Protein AF-A0A0F8YPH8-F1 (afdb_monomer)

Sequence (193 aa):
LKRFRTDVKNQWTFPLIFGATANSVSTYLHIPVEYLKPLIKQFFREMPGLSDYQKRMRNFYDDNGYVEGPTGWRRHGPIDHGEIINTPIQNAEVEIVLHAMDRLSEAAQELDEWQFQARLMVHDELGFWIPKKTIDRDLEFIAYEMLQCEHFPWITVPLCLEIGKGPNWYDQEEVSTIYSDDLGLLDRKKCGF

Organism: NCBI:txid412755

Secondary structure (DSSP, 8-state):
-HHHHHHIIIIIIHHHHTT--HHHHHHHHT--HHHHHHHHHHHHHH-HHHHHHHHHHHHHHHHHSEEE-TTS-EEES---HHHHHHHHHHHHHHHHHHHHHHHHHHHHHHHT-GGGS-SEEETTEEE----TTTHHHHHHHHHHHHT--TT-TT--S--EEEEEE-SSSSS-EEEEEEETTTTTSS-GGGTT-

Mean predicted aligned error: 4.59 Å

Structure (mmCIF, N/CA/C/O backbone):
data_AF-A0A0F8YPH8-F1
#
_entry.id   AF-A0A0F8YPH8-F1
#
loop_
_atom_site.group_PDB
_atom_site.id
_atom_site.type_symbol
_atom_site.label_atom_id
_atom_site.label_alt_id
_atom_site.label_comp_id
_atom_site.label_asym_id
_atom_site.label_entity_id
_atom_site.label_seq_id
_atom_site.pdbx_PDB_ins_code
_atom_site.Cartn_x
_atom_site.Cartn_y
_atom_site.Cartn_z
_atom_site.occupancy
_atom_site.B_iso_or_equiv
_atom_site.auth_seq_id
_atom_site.auth_comp_id
_atom_site.auth_asym_id
_atom_site.auth_atom_id
_atom_site.pdbx_PDB_model_num
ATOM 1 N N . LEU A 1 1 ? 18.102 16.363 7.778 1.00 73.69 1 LEU A N 1
ATOM 2 C CA . LEU A 1 1 ? 17.782 14.916 7.697 1.00 73.69 1 LEU A CA 1
ATOM 3 C C . LEU A 1 1 ? 16.365 14.655 7.170 1.00 73.69 1 LEU A C 1
ATOM 5 O O . LEU A 1 1 ? 16.275 14.073 6.101 1.00 73.69 1 LEU A O 1
ATOM 9 N N . LYS A 1 2 ? 15.279 15.135 7.810 1.00 80.69 2 LYS A N 1
ATOM 10 C CA . LYS A 1 2 ? 13.887 14.907 7.336 1.00 80.69 2 LYS A CA 1
ATOM 11 C C . LYS A 1 2 ? 13.638 15.361 5.886 1.00 80.69 2 LYS A C 1
ATOM 13 O O . LYS A 1 2 ? 13.209 14.553 5.077 1.00 80.69 2 LYS A O 1
ATOM 18 N N . ARG A 1 3 ? 14.012 16.602 5.537 1.00 84.94 3 ARG A N 1
ATOM 19 C CA . ARG A 1 3 ? 13.903 17.136 4.161 1.00 84.94 3 ARG A CA 1
ATOM 20 C C . ARG A 1 3 ? 14.634 16.268 3.130 1.00 84.94 3 ARG A C 1
ATOM 22 O O . ARG A 1 3 ? 14.037 15.860 2.152 1.00 84.94 3 ARG A O 1
ATOM 29 N N . PHE A 1 4 ? 15.882 15.902 3.417 1.00 86.06 4 PHE A N 1
ATOM 30 C CA . PHE A 1 4 ? 16.675 15.040 2.539 1.00 86.06 4 PHE A CA 1
ATOM 31 C C . PHE A 1 4 ? 16.030 13.661 2.320 1.00 86.06 4 PHE A C 1
ATOM 33 O O . PHE A 1 4 ? 15.987 13.181 1.195 1.00 86.06 4 PHE A O 1
ATOM 40 N N . ARG A 1 5 ? 15.474 13.038 3.371 1.00 87.88 5 ARG A N 1
ATOM 41 C CA . ARG A 1 5 ? 14.727 11.775 3.238 1.00 87.88 5 ARG A CA 1
ATOM 42 C C . ARG A 1 5 ? 13.509 11.943 2.327 1.00 87.88 5 ARG A C 1
ATOM 44 O O . ARG A 1 5 ? 13.259 11.071 1.502 1.00 87.88 5 ARG A O 1
ATOM 51 N N . THR A 1 6 ? 12.775 13.047 2.458 1.00 88.81 6 THR A N 1
ATOM 52 C CA . THR A 1 6 ? 11.640 13.362 1.578 1.00 88.81 6 THR A CA 1
ATOM 53 C C . THR A 1 6 ? 12.082 13.527 0.126 1.00 88.81 6 THR A C 1
ATOM 55 O O . THR A 1 6 ? 11.460 12.942 -0.758 1.00 88.81 6 THR A O 1
ATOM 58 N N . ASP A 1 7 ? 13.175 14.251 -0.116 1.00 87.94 7 ASP A N 1
ATOM 59 C CA . ASP A 1 7 ? 13.709 14.471 -1.463 1.00 87.94 7 ASP A CA 1
ATOM 60 C C . ASP A 1 7 ? 14.143 13.136 -2.097 1.00 87.94 7 ASP A C 1
ATOM 62 O O . ASP A 1 7 ? 13.709 12.800 -3.195 1.00 87.94 7 ASP A O 1
ATOM 66 N N . VAL A 1 8 ? 14.889 12.293 -1.373 1.00 90.75 8 VAL A N 1
ATOM 67 C CA . VAL A 1 8 ? 15.287 10.952 -1.851 1.00 90.75 8 VAL A CA 1
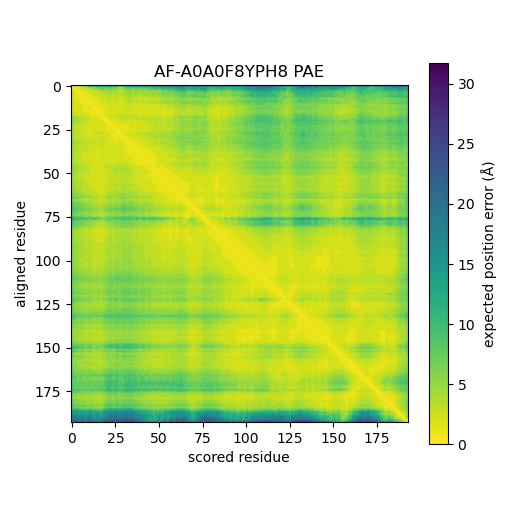ATOM 68 C C . VAL A 1 8 ? 14.077 10.044 -2.091 1.00 90.75 8 VAL A C 1
ATOM 70 O O . VAL A 1 8 ? 14.047 9.288 -3.064 1.00 90.75 8 VAL A O 1
ATOM 73 N N . LYS A 1 9 ? 13.052 10.106 -1.238 1.00 91.44 9 LYS A N 1
ATOM 74 C CA . LYS A 1 9 ? 11.821 9.334 -1.438 1.00 91.44 9 LYS A CA 1
ATOM 75 C C . LYS A 1 9 ? 11.135 9.741 -2.748 1.00 91.44 9 LYS A C 1
ATOM 77 O O . LYS A 1 9 ? 10.893 8.896 -3.607 1.00 91.44 9 LYS A O 1
ATOM 82 N N . ASN A 1 10 ? 10.882 11.037 -2.913 1.00 91.81 10 ASN A N 1
ATOM 83 C CA . ASN A 1 10 ? 10.011 11.563 -3.963 1.00 91.81 10 ASN A CA 1
ATOM 84 C C . ASN A 1 10 ? 10.715 11.787 -5.307 1.00 91.81 10 ASN A C 1
ATOM 86 O O . ASN A 1 10 ? 10.063 11.738 -6.343 1.00 91.81 10 ASN A O 1
ATOM 90 N N . GLN A 1 11 ? 12.022 12.052 -5.310 1.00 92.44 11 GLN A N 1
ATOM 91 C CA . GLN A 1 11 ? 12.771 12.444 -6.513 1.00 92.44 11 GLN A CA 1
ATOM 92 C C . GLN A 1 11 ? 13.742 11.364 -7.005 1.00 92.44 11 GLN A C 1
ATOM 94 O O . GLN A 1 11 ? 14.211 11.440 -8.139 1.00 92.44 11 GLN A O 1
ATOM 99 N N . TRP A 1 12 ? 14.024 10.347 -6.185 1.00 93.38 12 TRP A N 1
ATOM 100 C CA . TRP A 1 12 ? 14.892 9.222 -6.544 1.00 93.38 12 TRP A CA 1
ATOM 101 C C . TRP A 1 12 ? 14.147 7.888 -6.485 1.00 93.38 12 TRP A C 1
ATOM 103 O O . TRP A 1 12 ? 13.998 7.221 -7.504 1.00 93.38 12 TRP A O 1
ATOM 113 N N . THR A 1 13 ? 13.636 7.518 -5.311 1.00 92.94 13 THR A N 1
ATOM 114 C CA . THR A 1 13 ? 13.118 6.165 -5.054 1.00 92.94 13 THR A CA 1
ATOM 115 C C . THR A 1 13 ? 11.841 5.887 -5.844 1.00 92.94 13 THR A C 1
ATOM 117 O O . THR A 1 13 ? 11.834 4.991 -6.685 1.00 92.94 13 THR A O 1
ATOM 120 N N . PHE A 1 14 ? 10.786 6.684 -5.641 1.00 92.12 14 PHE A N 1
ATOM 121 C CA . PHE A 1 14 ? 9.526 6.505 -6.368 1.00 92.12 14 PHE A CA 1
ATOM 122 C C . PHE A 1 14 ? 9.686 6.650 -7.887 1.00 92.12 14 PHE A C 1
ATOM 124 O O . PHE A 1 14 ? 9.232 5.757 -8.601 1.00 92.12 14 PHE A O 1
ATOM 131 N N . PRO A 1 15 ? 10.385 7.675 -8.421 1.00 92.50 15 PRO A N 1
ATOM 132 C CA . PRO A 1 15 ? 10.601 7.767 -9.860 1.00 92.50 15 PRO A CA 1
ATOM 133 C C . PRO A 1 15 ? 11.264 6.522 -10.453 1.00 92.50 15 PRO A C 1
ATOM 135 O O . PRO A 1 15 ? 10.805 6.027 -11.478 1.00 92.50 15 PRO A O 1
ATOM 138 N N . LEU A 1 16 ? 12.303 5.973 -9.815 1.00 93.38 16 LEU A N 1
ATOM 139 C CA . LEU A 1 16 ? 12.969 4.769 -10.319 1.00 93.38 16 LEU A CA 1
ATOM 140 C C . LEU A 1 16 ? 12.070 3.528 -10.249 1.00 93.38 16 LEU A C 1
ATOM 142 O O . LEU A 1 16 ? 12.089 2.728 -11.187 1.00 93.38 16 LEU A O 1
ATOM 146 N N . ILE A 1 17 ? 11.260 3.389 -9.192 1.00 92.38 17 ILE A N 1
ATOM 147 C CA . ILE A 1 17 ? 10.263 2.312 -9.063 1.00 92.38 17 ILE A CA 1
ATOM 148 C C . ILE A 1 17 ? 9.239 2.380 -10.198 1.00 92.38 17 ILE A C 1
ATOM 150 O O . ILE A 1 17 ? 8.960 1.359 -10.827 1.00 92.38 17 ILE A O 1
ATOM 154 N N . PHE A 1 18 ? 8.760 3.579 -10.529 1.00 90.62 18 PHE A N 1
ATOM 155 C CA . PHE A 1 18 ? 7.752 3.805 -11.567 1.00 90.62 18 PHE A CA 1
ATOM 156 C C . PHE A 1 18 ? 8.331 3.989 -12.979 1.00 90.62 18 PHE A C 1
ATOM 158 O O . PHE A 1 18 ? 7.632 4.421 -13.889 1.00 90.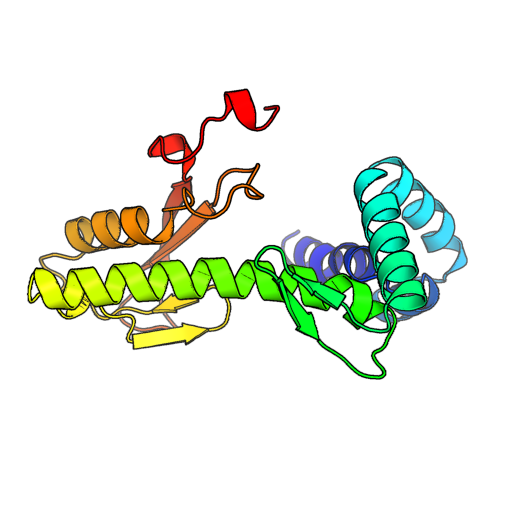62 18 PHE A O 1
ATOM 165 N N . GLY A 1 19 ? 9.602 3.636 -13.194 1.00 88.44 19 GLY A N 1
ATOM 166 C CA . GLY A 1 19 ? 10.197 3.565 -14.532 1.00 88.44 19 GLY A CA 1
ATOM 167 C C . GLY A 1 19 ? 10.684 4.895 -15.111 1.00 88.44 19 GLY A C 1
ATOM 168 O O . GLY A 1 19 ? 10.890 4.992 -16.322 1.00 88.44 19 GLY A O 1
ATOM 169 N N . ALA A 1 20 ? 10.904 5.916 -14.281 1.00 89.62 20 ALA A N 1
ATOM 170 C CA . ALA A 1 20 ? 11.501 7.170 -14.722 1.00 89.62 20 ALA A CA 1
ATOM 171 C C . ALA A 1 20 ? 12.920 6.958 -15.272 1.00 89.62 20 ALA A C 1
ATOM 173 O O . ALA A 1 20 ? 13.709 6.144 -14.784 1.00 89.62 20 ALA A O 1
ATOM 174 N N . THR A 1 21 ? 13.273 7.744 -16.288 1.00 89.31 21 THR A N 1
ATOM 175 C CA . THR A 1 21 ? 14.604 7.682 -16.900 1.00 89.31 21 THR A CA 1
ATOM 176 C C . THR A 1 21 ? 15.647 8.411 -16.051 1.00 89.31 21 THR A C 1
ATOM 178 O O . THR A 1 21 ? 15.324 9.306 -15.269 1.00 89.31 21 THR A O 1
ATOM 181 N N . ALA A 1 22 ? 16.932 8.114 -16.272 1.00 91.69 22 ALA A N 1
ATOM 182 C CA . ALA A 1 22 ? 18.026 8.852 -15.635 1.00 91.69 22 ALA A CA 1
ATOM 183 C C . ALA A 1 22 ? 17.972 10.367 -15.916 1.00 91.69 22 ALA A C 1
ATOM 185 O O . ALA A 1 22 ? 18.354 11.161 -15.061 1.00 91.69 22 ALA A O 1
ATOM 186 N N . ASN A 1 23 ? 17.469 10.771 -17.089 1.00 92.56 23 ASN A N 1
ATOM 187 C CA . ASN A 1 23 ? 17.281 12.182 -17.429 1.00 92.56 23 ASN A CA 1
ATOM 188 C C . ASN A 1 23 ? 16.168 12.816 -16.586 1.00 92.56 23 ASN A C 1
ATOM 190 O O . ASN A 1 23 ? 16.349 13.915 -16.074 1.00 92.56 23 ASN A O 1
ATOM 194 N N . SER A 1 24 ? 15.054 12.106 -16.385 1.00 91.62 24 SER A N 1
ATOM 195 C CA . SER A 1 24 ? 13.957 12.557 -15.521 1.00 91.62 24 SER A CA 1
ATOM 196 C C . SER A 1 24 ? 14.450 12.781 -14.088 1.00 91.62 24 SER A C 1
ATOM 198 O O . SER A 1 24 ? 14.274 13.861 -13.531 1.00 91.62 24 SER A O 1
ATOM 200 N N . VAL A 1 25 ? 15.168 11.800 -13.530 1.00 92.88 25 VAL A N 1
ATOM 201 C CA . VAL A 1 25 ? 15.756 11.887 -12.181 1.00 92.88 25 VAL A CA 1
ATOM 202 C C . VAL A 1 25 ? 16.789 13.017 -12.084 1.00 92.88 25 VAL A C 1
ATOM 204 O O . VAL A 1 25 ? 16.822 13.742 -11.092 1.00 92.88 25 VAL A O 1
ATOM 207 N N . SER A 1 26 ? 17.591 13.219 -13.135 1.00 94.06 26 SER A N 1
ATOM 208 C CA . SER A 1 26 ? 18.530 14.344 -13.245 1.00 94.06 26 SER A CA 1
ATOM 209 C C . SER A 1 26 ? 17.829 15.696 -13.137 1.00 94.06 26 SER A C 1
ATOM 211 O O . SER A 1 26 ? 18.293 16.568 -12.400 1.00 94.06 26 SER A O 1
ATOM 213 N N . THR A 1 27 ? 16.682 15.854 -13.803 1.00 93.19 27 THR A N 1
ATOM 214 C CA . THR A 1 27 ? 15.866 17.068 -13.712 1.00 93.19 27 THR A CA 1
ATOM 215 C C . THR A 1 27 ? 15.310 17.283 -12.307 1.00 93.19 27 THR A C 1
ATOM 217 O O . THR A 1 27 ? 15.375 18.405 -11.813 1.00 93.19 27 THR A O 1
ATOM 220 N N . TYR A 1 28 ? 14.805 16.235 -11.648 1.00 91.69 28 TYR A N 1
ATOM 221 C CA . TYR A 1 28 ? 14.193 16.356 -10.318 1.00 91.69 28 TYR A CA 1
ATOM 222 C C . TYR A 1 28 ? 15.198 16.736 -9.229 1.00 91.69 28 TYR A C 1
ATOM 224 O O . TYR A 1 28 ? 14.898 17.571 -8.382 1.00 91.69 28 TYR A O 1
ATOM 232 N N . LEU A 1 29 ? 16.387 16.129 -9.262 1.00 90.94 29 LEU A N 1
ATOM 233 C CA . LEU A 1 29 ? 17.430 16.337 -8.254 1.00 90.94 29 LEU A CA 1
ATOM 234 C C . LEU A 1 29 ? 18.363 17.510 -8.576 1.00 90.94 29 LEU A C 1
ATOM 236 O O . LEU A 1 29 ? 19.187 17.874 -7.741 1.00 90.94 29 LEU A O 1
ATOM 240 N N . HIS A 1 30 ? 18.275 18.073 -9.785 1.00 92.88 30 HIS A N 1
ATOM 241 C CA . HIS A 1 30 ? 19.236 19.046 -10.311 1.00 92.88 30 HIS A CA 1
ATOM 242 C C . HIS A 1 30 ? 20.693 18.538 -10.271 1.00 92.88 30 HIS A C 1
ATOM 244 O O . HIS A 1 30 ? 21.627 19.301 -10.028 1.00 92.88 30 HIS A O 1
ATOM 250 N N . ILE A 1 31 ? 20.892 17.238 -10.520 1.00 93.38 31 ILE A N 1
ATOM 251 C CA . ILE A 1 31 ? 22.211 16.589 -10.561 1.00 93.38 31 ILE A CA 1
ATOM 252 C C . ILE A 1 31 ? 22.486 16.130 -11.995 1.00 93.38 31 ILE A C 1
ATOM 254 O O . ILE A 1 31 ? 21.623 15.466 -12.573 1.00 93.38 31 ILE A O 1
ATOM 258 N N . PRO A 1 32 ? 23.665 16.413 -12.577 1.00 96.31 32 PRO A N 1
ATOM 259 C CA . PRO A 1 32 ? 23.989 15.961 -13.926 1.00 96.31 32 PRO A CA 1
ATOM 260 C C . PRO A 1 32 ? 23.907 14.435 -14.084 1.00 96.31 32 PRO A C 1
ATOM 262 O O . PRO A 1 32 ? 24.300 13.667 -13.198 1.00 96.31 32 PRO A O 1
ATOM 265 N N . VAL A 1 33 ? 23.383 13.989 -15.228 1.00 95.56 33 VAL A N 1
ATOM 266 C CA . VAL A 1 33 ? 23.062 12.579 -15.503 1.00 95.56 33 VAL A CA 1
ATOM 267 C C . VAL A 1 33 ? 24.274 11.649 -15.357 1.00 95.56 33 VAL A C 1
ATOM 269 O O . VAL A 1 33 ? 24.128 10.495 -14.954 1.00 95.56 33 VAL A O 1
ATOM 272 N N . GLU A 1 34 ? 25.481 12.134 -15.649 1.00 96.38 34 GLU A N 1
ATOM 273 C CA . GLU A 1 34 ? 26.738 11.393 -15.549 1.00 96.38 34 GLU A CA 1
ATOM 274 C C . GLU A 1 34 ? 27.044 10.913 -14.125 1.00 96.38 34 GLU A C 1
ATOM 276 O O . GLU A 1 34 ? 27.560 9.806 -13.965 1.00 96.38 34 GLU A O 1
ATOM 281 N N . TYR A 1 35 ? 26.648 11.676 -13.102 1.00 95.12 35 TYR A N 1
ATOM 282 C CA . TYR A 1 35 ? 26.811 11.285 -11.700 1.00 95.12 35 TYR A CA 1
ATOM 283 C C . TYR A 1 35 ? 25.720 10.312 -11.245 1.00 95.12 35 TYR A C 1
ATOM 285 O O . TYR A 1 35 ? 25.961 9.465 -10.386 1.00 95.12 35 TYR A O 1
ATOM 293 N N . LEU A 1 36 ? 24.528 10.386 -11.843 1.00 94.94 36 LEU A N 1
ATOM 294 C CA . LEU A 1 36 ? 23.393 9.541 -11.467 1.00 94.94 36 LEU A CA 1
ATOM 295 C C . LEU A 1 36 ? 23.455 8.152 -12.104 1.00 94.94 36 LEU A C 1
ATOM 297 O O . LEU A 1 36 ? 23.069 7.178 -11.467 1.00 94.94 36 LEU A O 1
ATOM 301 N N . LYS A 1 37 ? 23.978 8.021 -13.328 1.00 94.44 37 LYS A N 1
ATOM 302 C CA . LYS A 1 37 ? 24.115 6.726 -14.025 1.00 94.44 37 LYS A CA 1
ATOM 303 C C . LYS A 1 37 ? 24.733 5.606 -13.168 1.00 94.44 37 LYS A C 1
ATOM 305 O O . LYS A 1 37 ? 24.123 4.534 -13.104 1.00 94.44 37 LYS A O 1
ATOM 310 N N . PRO A 1 38 ? 25.902 5.781 -12.514 1.00 96.12 38 PRO A N 1
ATOM 311 C CA . PRO A 1 38 ? 26.482 4.722 -11.687 1.00 96.12 38 PRO A CA 1
ATOM 312 C C . PRO A 1 38 ? 25.620 4.390 -10.462 1.00 96.12 38 PRO A C 1
ATOM 314 O O . PRO A 1 38 ? 25.518 3.215 -10.107 1.00 96.12 38 PRO A O 1
ATOM 317 N N . LEU A 1 39 ? 24.962 5.392 -9.870 1.00 94.88 39 LEU A N 1
ATOM 318 C CA . LEU A 1 39 ? 24.080 5.230 -8.713 1.00 94.88 39 LEU A CA 1
ATOM 319 C C . LEU A 1 39 ? 22.787 4.489 -9.081 1.00 94.88 39 LEU A C 1
ATOM 321 O O . LEU A 1 39 ? 22.395 3.563 -8.383 1.00 94.88 39 LEU A O 1
ATOM 325 N N . ILE A 1 40 ? 22.168 4.812 -10.221 1.00 94.81 40 ILE A N 1
ATOM 326 C CA . ILE A 1 40 ? 20.980 4.106 -10.726 1.00 94.81 40 ILE A CA 1
ATOM 327 C C . ILE A 1 40 ? 21.343 2.653 -11.047 1.00 94.81 40 ILE A C 1
ATOM 329 O O . ILE A 1 40 ? 20.613 1.725 -10.706 1.00 94.81 40 ILE A O 1
ATOM 333 N N . LYS A 1 41 ? 22.518 2.429 -11.653 1.00 94.56 41 LYS A N 1
ATOM 334 C CA . LYS A 1 41 ? 23.019 1.073 -11.897 1.00 94.56 41 LYS A CA 1
ATOM 335 C C . LYS A 1 41 ? 23.224 0.311 -10.588 1.00 94.56 41 LYS A C 1
ATOM 337 O O . LYS A 1 41 ? 22.994 -0.890 -10.561 1.00 94.56 41 LYS A O 1
ATOM 342 N N . GLN A 1 42 ? 23.705 0.965 -9.532 1.00 95.44 42 GLN A N 1
ATOM 343 C CA . GLN A 1 42 ? 23.826 0.343 -8.215 1.00 95.44 42 GLN A CA 1
ATOM 344 C C . GLN A 1 42 ? 22.458 0.013 -7.618 1.00 95.44 42 GLN A C 1
ATOM 346 O O . GLN A 1 42 ? 22.253 -1.127 -7.220 1.00 95.44 42 GLN A O 1
ATOM 351 N N . PHE A 1 43 ? 21.518 0.956 -7.651 1.00 95.00 43 PHE A N 1
ATOM 352 C CA . PHE A 1 43 ? 20.154 0.774 -7.163 1.00 95.00 43 PHE A CA 1
ATOM 353 C C . PHE A 1 43 ? 19.489 -0.479 -7.754 1.00 95.00 43 PHE A C 1
ATOM 355 O O . PHE A 1 43 ? 19.030 -1.344 -7.017 1.00 95.00 43 PHE A O 1
ATOM 362 N N . PHE A 1 44 ? 19.531 -0.657 -9.079 1.00 94.81 44 PHE A N 1
ATOM 363 C CA . PHE A 1 44 ? 18.944 -1.843 -9.716 1.00 94.81 44 PHE A CA 1
ATOM 364 C C . PHE A 1 44 ? 19.751 -3.137 -9.515 1.00 94.81 44 PHE A C 1
ATOM 366 O O . PHE A 1 44 ? 19.188 -4.220 -9.656 1.00 94.81 44 PHE A O 1
ATOM 373 N N . ARG A 1 45 ? 21.046 -3.060 -9.164 1.00 95.50 45 ARG A N 1
ATOM 374 C CA . ARG A 1 45 ? 21.804 -4.246 -8.715 1.00 95.50 45 ARG A CA 1
ATOM 375 C C . ARG A 1 45 ? 21.362 -4.709 -7.329 1.00 95.50 45 ARG A C 1
ATOM 377 O O . ARG A 1 45 ? 21.370 -5.906 -7.077 1.00 95.50 45 ARG A O 1
ATOM 384 N N . GLU A 1 46 ? 21.017 -3.773 -6.451 1.00 95.12 46 GLU A N 1
ATOM 385 C CA . GLU A 1 46 ? 20.505 -4.061 -5.106 1.00 95.12 46 GLU A CA 1
ATOM 386 C C . GLU A 1 46 ? 19.026 -4.476 -5.142 1.00 95.12 46 GLU A C 1
ATOM 388 O O . GLU A 1 46 ? 18.591 -5.272 -4.315 1.00 95.12 46 GLU A O 1
ATOM 393 N N . MET A 1 47 ? 18.270 -4.006 -6.142 1.00 93.44 47 MET A N 1
ATOM 394 C CA . MET A 1 47 ? 16.854 -4.327 -6.358 1.00 93.44 47 MET A CA 1
ATOM 395 C C . MET A 1 47 ? 16.611 -5.054 -7.698 1.00 93.44 47 MET A C 1
ATOM 397 O O . MET A 1 47 ? 15.915 -4.527 -8.575 1.00 93.44 47 MET A O 1
ATOM 401 N N . PRO A 1 48 ? 17.147 -6.274 -7.897 1.00 94.44 48 PRO A N 1
ATOM 402 C CA . PRO A 1 48 ? 16.984 -7.002 -9.158 1.00 94.44 48 PRO A CA 1
ATOM 403 C C . PRO A 1 48 ? 15.515 -7.353 -9.441 1.00 94.44 48 PRO A C 1
ATOM 405 O O . PRO A 1 48 ? 15.061 -7.209 -10.575 1.00 94.44 48 PRO A O 1
ATOM 408 N N . GLY A 1 49 ? 14.739 -7.696 -8.404 1.00 94.06 49 GLY A N 1
ATOM 409 C CA . GLY A 1 49 ? 13.318 -8.036 -8.540 1.00 94.06 49 GLY A CA 1
ATOM 410 C C . GLY A 1 49 ? 12.457 -6.896 -9.095 1.00 94.06 49 GLY A C 1
ATOM 411 O O . GLY A 1 49 ? 11.501 -7.152 -9.826 1.00 94.06 49 GLY A O 1
ATOM 412 N N . LEU A 1 50 ? 12.830 -5.638 -8.832 1.00 93.88 50 LEU A N 1
ATOM 413 C CA . LEU A 1 50 ? 12.169 -4.472 -9.422 1.00 93.88 50 LEU A CA 1
ATOM 414 C C . LEU A 1 50 ? 12.430 -4.386 -10.932 1.00 93.88 50 LEU A C 1
ATOM 416 O O . LEU A 1 50 ? 11.507 -4.134 -11.705 1.00 93.88 50 LEU A O 1
ATOM 420 N N . SER A 1 51 ? 13.672 -4.628 -11.361 1.00 93.25 51 SER A N 1
ATOM 421 C CA . SER A 1 51 ? 14.024 -4.639 -12.789 1.00 93.25 51 SER A CA 1
ATOM 422 C C . SER A 1 51 ? 13.245 -5.719 -13.538 1.00 93.25 51 SER A C 1
ATOM 424 O O . SER A 1 51 ? 12.706 -5.467 -14.620 1.00 93.25 51 SER A O 1
ATOM 426 N N . ASP A 1 52 ? 13.152 -6.907 -12.935 1.00 95.56 52 ASP A N 1
ATOM 427 C CA . ASP A 1 52 ? 12.397 -8.028 -13.483 1.00 95.56 52 ASP A CA 1
ATOM 428 C C . ASP A 1 52 ? 10.905 -7.704 -13.560 1.00 95.56 52 ASP A C 1
ATOM 430 O O . ASP A 1 52 ? 10.297 -7.906 -14.610 1.00 95.56 52 ASP A O 1
ATOM 434 N N . TYR A 1 53 ? 10.324 -7.134 -12.500 1.00 94.81 53 TYR A N 1
ATOM 435 C CA . TYR A 1 53 ? 8.930 -6.689 -12.492 1.00 94.81 53 TYR A CA 1
ATOM 436 C C . TYR A 1 53 ? 8.643 -5.698 -13.627 1.00 94.81 53 TYR A C 1
ATOM 438 O O . TYR A 1 53 ? 7.763 -5.945 -14.452 1.00 94.81 53 TYR A O 1
ATOM 446 N N . GLN A 1 54 ? 9.434 -4.627 -13.738 1.00 95.25 54 GLN A N 1
ATOM 447 C CA . GLN A 1 54 ? 9.253 -3.620 -14.785 1.00 95.25 54 GLN A CA 1
ATOM 448 C C . GLN A 1 54 ? 9.352 -4.220 -16.193 1.00 95.25 54 GLN A C 1
ATOM 450 O O . GLN A 1 54 ? 8.606 -3.833 -17.093 1.00 95.25 54 GLN A O 1
ATOM 455 N N . LYS A 1 55 ? 10.277 -5.164 -16.406 1.00 95.56 55 LYS A N 1
ATOM 456 C CA . LYS A 1 55 ? 10.419 -5.860 -17.689 1.00 95.56 55 LYS A CA 1
ATOM 457 C C . LYS A 1 55 ? 9.214 -6.752 -17.983 1.00 95.56 55 LYS A C 1
ATOM 459 O O . LYS A 1 55 ? 8.707 -6.704 -19.098 1.00 95.56 55 LYS A O 1
ATOM 464 N N . ARG A 1 56 ? 8.743 -7.531 -17.003 1.00 96.44 56 ARG A N 1
ATOM 465 C CA . ARG A 1 56 ? 7.554 -8.382 -17.159 1.00 96.44 56 ARG A CA 1
ATOM 466 C C . ARG A 1 56 ? 6.321 -7.561 -17.511 1.00 96.44 56 ARG A C 1
ATOM 468 O O . ARG A 1 56 ? 5.605 -7.955 -18.420 1.00 96.44 56 ARG A O 1
ATOM 475 N N . MET A 1 57 ? 6.111 -6.424 -16.846 1.00 96.38 57 MET A N 1
ATOM 476 C CA . MET A 1 57 ? 4.947 -5.578 -17.114 1.00 96.38 57 MET A CA 1
ATOM 477 C C . MET A 1 57 ? 4.944 -5.013 -18.534 1.00 96.38 57 MET A C 1
ATOM 479 O O . MET A 1 57 ? 3.912 -5.047 -19.196 1.00 96.38 57 MET A O 1
ATOM 483 N N . ARG A 1 58 ? 6.102 -4.555 -19.031 1.00 95.12 58 ARG A N 1
ATOM 484 C CA . ARG A 1 58 ? 6.235 -4.090 -20.422 1.00 95.12 58 ARG A CA 1
ATOM 485 C C . ARG A 1 58 ? 5.976 -5.206 -21.425 1.00 95.12 58 ARG A C 1
ATOM 487 O O . ARG A 1 58 ? 5.144 -5.031 -22.300 1.00 95.12 58 ARG A O 1
ATOM 494 N N . ASN A 1 59 ? 6.619 -6.359 -21.245 1.00 96.94 59 ASN A N 1
ATOM 495 C CA . ASN A 1 59 ? 6.414 -7.503 -22.132 1.00 96.94 59 ASN A CA 1
ATOM 496 C C . ASN A 1 59 ? 4.942 -7.946 -22.146 1.00 96.94 59 ASN A C 1
ATOM 498 O O . ASN A 1 59 ? 4.379 -8.170 -23.208 1.00 96.94 59 ASN A O 1
ATOM 502 N N . PHE A 1 60 ? 4.302 -8.021 -20.974 1.00 97.00 60 PHE A N 1
ATOM 503 C CA . PHE A 1 60 ? 2.884 -8.356 -20.874 1.00 97.00 60 PHE A CA 1
ATOM 504 C C . PHE A 1 60 ? 2.013 -7.355 -21.639 1.00 97.00 60 PHE A C 1
ATOM 506 O O . PHE A 1 60 ? 1.118 -7.766 -22.373 1.00 97.00 60 PHE A O 1
ATOM 513 N N . TYR A 1 61 ? 2.278 -6.055 -21.497 1.00 97.38 61 TYR A N 1
ATOM 514 C CA . TYR A 1 61 ? 1.539 -5.027 -22.220 1.00 97.38 61 TYR A CA 1
ATOM 515 C C . TYR A 1 61 ? 1.762 -5.106 -23.738 1.00 97.38 61 TYR A C 1
ATOM 517 O O . TYR A 1 61 ? 0.795 -5.004 -24.486 1.00 97.38 61 TYR A O 1
ATOM 525 N N . ASP A 1 62 ? 2.995 -5.339 -24.193 1.00 95.62 62 ASP A N 1
ATOM 526 C CA . ASP A 1 62 ? 3.316 -5.486 -25.619 1.00 95.62 62 ASP A CA 1
ATOM 527 C C . ASP A 1 62 ? 2.613 -6.707 -26.242 1.00 95.62 62 ASP A C 1
ATOM 529 O O . ASP A 1 62 ? 2.130 -6.632 -27.373 1.00 95.62 62 ASP A O 1
ATOM 533 N N . ASP A 1 63 ? 2.504 -7.808 -25.490 1.00 96.44 63 ASP A N 1
ATOM 534 C CA . ASP A 1 63 ? 1.866 -9.048 -25.944 1.00 96.44 63 ASP A CA 1
ATOM 535 C C . ASP A 1 63 ? 0.324 -8.979 -25.918 1.00 96.44 63 ASP A C 1
ATOM 537 O O . ASP A 1 63 ? -0.336 -9.597 -26.755 1.00 96.44 63 ASP A O 1
ATOM 541 N N . ASN A 1 64 ? -0.268 -8.247 -24.962 1.00 96.00 64 ASN A N 1
ATOM 542 C CA . ASN A 1 64 ? -1.714 -8.295 -24.686 1.00 96.00 64 ASN A CA 1
ATOM 543 C C . ASN A 1 64 ? -2.470 -6.986 -24.987 1.00 96.00 64 ASN A C 1
ATOM 545 O O . ASN A 1 64 ? -3.690 -7.004 -25.154 1.00 96.00 64 ASN A O 1
ATOM 549 N N . GLY A 1 65 ? -1.785 -5.842 -25.045 1.00 95.88 65 GLY A N 1
ATOM 550 C CA . GLY A 1 65 ? -2.386 -4.519 -25.257 1.00 95.88 65 GLY A CA 1
ATOM 551 C C . GLY A 1 65 ? -3.136 -3.943 -24.046 1.00 95.88 65 GLY A C 1
ATOM 552 O O . GLY A 1 65 ? -3.958 -3.035 -24.203 1.00 95.88 65 GLY A O 1
ATOM 553 N N . TYR A 1 66 ? -2.903 -4.484 -22.848 1.00 97.06 66 TYR A N 1
ATOM 554 C CA . TYR A 1 66 ? -3.466 -4.002 -21.584 1.00 97.06 66 TYR A CA 1
ATOM 555 C C . TYR A 1 66 ? -2.562 -4.362 -20.400 1.00 97.06 66 TYR A C 1
ATOM 557 O O . TYR A 1 66 ? -1.662 -5.192 -20.523 1.00 97.06 66 TYR A O 1
ATOM 565 N N . VAL A 1 67 ? -2.806 -3.741 -19.246 1.00 97.31 67 VAL A N 1
ATOM 566 C CA . VAL A 1 67 ? -2.217 -4.149 -17.959 1.00 97.31 67 VAL A CA 1
ATOM 567 C C . VAL A 1 67 ? -3.282 -4.723 -17.040 1.00 97.31 67 VAL A C 1
ATOM 569 O O . VAL A 1 67 ? -4.443 -4.320 -17.122 1.00 97.31 67 VAL A O 1
ATOM 572 N N . GLU A 1 68 ? -2.886 -5.659 -16.182 1.00 95.50 68 GLU A N 1
ATOM 573 C CA . GLU A 1 68 ? -3.777 -6.398 -15.287 1.00 95.50 68 GLU A CA 1
ATOM 574 C C . GLU A 1 68 ? -3.257 -6.343 -13.847 1.00 95.50 68 GLU A C 1
ATOM 576 O O . GLU A 1 68 ? -2.067 -6.557 -13.606 1.00 95.50 68 GLU A O 1
ATOM 581 N N . GLY A 1 69 ? -4.139 -6.003 -12.907 1.00 92.88 69 GLY A N 1
ATOM 582 C CA . GLY A 1 69 ? -3.880 -6.046 -11.471 1.00 92.88 69 GLY A CA 1
ATOM 583 C C . GLY A 1 69 ? -4.052 -7.456 -10.8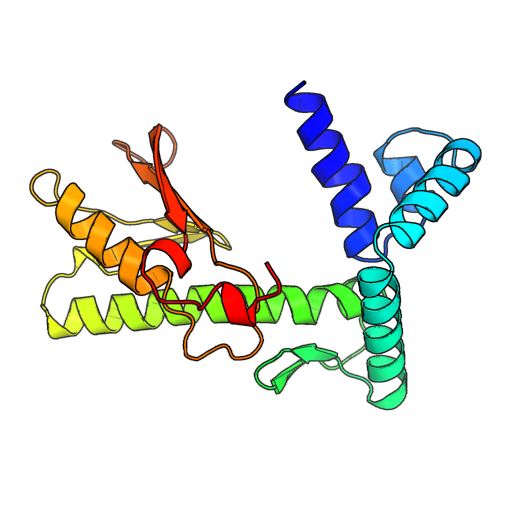87 1.00 92.88 69 GLY A C 1
ATOM 584 O O . GLY A 1 69 ? -4.516 -8.365 -11.581 1.00 92.88 69 GLY A O 1
ATOM 585 N N . PRO A 1 70 ? -3.712 -7.661 -9.604 1.00 90.06 70 PRO A N 1
ATOM 586 C CA . PRO A 1 70 ? -3.703 -8.988 -8.987 1.00 90.06 70 PRO A CA 1
ATOM 587 C C . PRO A 1 70 ? -5.059 -9.710 -8.946 1.00 90.06 70 PRO A C 1
ATOM 589 O O . PRO A 1 70 ? -5.075 -10.939 -8.990 1.00 90.06 70 PRO A O 1
ATOM 592 N N . THR A 1 71 ? -6.188 -8.989 -8.892 1.00 87.88 71 THR A N 1
ATOM 593 C CA . THR A 1 71 ? -7.537 -9.598 -8.923 1.00 87.88 71 THR A CA 1
ATOM 594 C C . THR A 1 71 ? -8.159 -9.669 -10.321 1.00 87.88 71 THR A C 1
ATOM 596 O O . THR A 1 71 ? -9.315 -10.065 -10.471 1.00 87.88 71 THR A O 1
ATOM 599 N N . GLY A 1 72 ? -7.405 -9.315 -11.366 1.00 91.25 72 GLY A N 1
ATOM 600 C CA . GLY A 1 72 ? -7.878 -9.363 -12.752 1.00 91.25 72 GLY A CA 1
ATOM 601 C C . GLY A 1 72 ? -8.490 -8.059 -13.271 1.00 91.25 72 GLY A C 1
ATOM 602 O O . GLY A 1 72 ? -9.040 -8.042 -14.373 1.00 91.25 72 GLY A O 1
ATOM 603 N N . TRP A 1 73 ? -8.389 -6.953 -12.525 1.00 93.00 73 TRP A N 1
ATOM 604 C CA . TRP A 1 73 ? -8.724 -5.620 -13.036 1.00 93.00 73 TRP A CA 1
ATOM 605 C C . TRP A 1 73 ? -7.822 -5.237 -14.206 1.00 93.00 73 TRP A C 1
ATOM 607 O O . TRP A 1 73 ? -6.603 -5.343 -14.105 1.00 93.00 73 TRP A O 1
ATOM 617 N N . ARG A 1 74 ? -8.408 -4.767 -15.314 1.00 95.75 74 ARG A N 1
ATOM 618 C CA . ARG A 1 74 ? -7.671 -4.468 -16.551 1.00 95.75 74 ARG A CA 1
ATOM 619 C C . ARG A 1 74 ? -7.805 -3.016 -16.962 1.00 95.75 74 ARG A C 1
ATOM 621 O O . ARG A 1 74 ? -8.910 -2.481 -17.039 1.00 95.75 74 ARG A O 1
ATOM 628 N N . ARG A 1 75 ? -6.679 -2.407 -17.333 1.00 95.00 75 ARG A N 1
ATOM 629 C CA . ARG A 1 75 ? -6.644 -1.109 -18.012 1.00 95.00 75 ARG A CA 1
ATOM 630 C C . ARG A 1 75 ? -6.198 -1.306 -19.453 1.00 95.00 75 ARG A C 1
ATOM 632 O O . ARG A 1 75 ? -5.053 -1.668 -19.715 1.00 95.00 75 ARG A O 1
ATOM 639 N N . HIS A 1 76 ? -7.125 -1.053 -20.370 1.00 94.38 76 HIS A N 1
ATOM 640 C CA . HIS A 1 76 ? -6.895 -1.088 -21.811 1.00 94.38 76 HIS A CA 1
ATOM 641 C C . HIS A 1 76 ? -6.518 0.293 -22.355 1.00 94.38 76 HIS A C 1
ATOM 643 O O . HIS A 1 76 ? -6.816 1.323 -21.746 1.00 94.38 76 HIS A O 1
ATOM 649 N N . GLY A 1 77 ? -5.963 0.299 -23.566 1.00 88.94 77 GLY A N 1
ATOM 650 C CA . GLY A 1 77 ? -5.710 1.509 -24.341 1.00 88.94 77 GLY A CA 1
ATOM 651 C C . GLY A 1 77 ? -4.265 1.998 -24.245 1.00 88.94 77 GLY A C 1
ATOM 652 O O . GLY A 1 77 ? -3.491 1.477 -23.446 1.00 88.94 77 GLY A O 1
ATOM 653 N N . PRO A 1 78 ? -3.894 2.982 -25.082 1.00 92.56 78 PRO A N 1
ATOM 654 C CA . PRO A 1 78 ? -2.539 3.510 -25.122 1.00 92.56 78 PRO A CA 1
ATOM 655 C C . PRO A 1 78 ? -2.218 4.235 -23.813 1.00 92.56 78 PRO A C 1
ATOM 657 O O . PRO A 1 78 ? -2.841 5.246 -23.491 1.00 92.56 78 PRO A O 1
ATOM 660 N N . ILE A 1 79 ? -1.237 3.714 -23.085 1.00 93.38 79 ILE A N 1
ATOM 661 C CA . ILE A 1 79 ? -0.735 4.273 -21.827 1.00 93.38 79 ILE A CA 1
ATOM 662 C C . ILE A 1 79 ? 0.780 4.461 -21.895 1.00 93.38 79 ILE A C 1
ATOM 664 O O . ILE A 1 79 ? 1.459 3.841 -22.720 1.00 93.38 79 ILE A O 1
ATOM 668 N N . ASP A 1 80 ? 1.316 5.350 -21.061 1.00 91.69 80 ASP A N 1
ATOM 669 C CA . ASP A 1 80 ? 2.754 5.598 -21.027 1.00 91.69 80 ASP A CA 1
ATOM 670 C C . ASP A 1 80 ? 3.539 4.473 -20.316 1.00 91.69 80 ASP A C 1
ATOM 672 O O . ASP A 1 80 ? 2.986 3.578 -19.674 1.00 91.69 80 ASP A O 1
ATOM 676 N N . HIS A 1 81 ? 4.871 4.501 -20.433 1.00 86.94 81 HIS A N 1
ATOM 677 C CA . HIS A 1 81 ? 5.731 3.459 -19.858 1.00 86.94 81 HIS A CA 1
ATOM 678 C C . HIS A 1 81 ? 5.666 3.392 -18.326 1.00 86.94 81 HIS A C 1
ATOM 680 O O . HIS A 1 81 ? 5.853 2.313 -17.760 1.00 86.94 81 HIS A O 1
ATOM 686 N N . GLY A 1 82 ? 5.446 4.526 -17.659 1.00 90.25 82 GLY A N 1
ATOM 687 C CA . GLY A 1 82 ? 5.307 4.582 -16.208 1.00 90.25 82 GLY A CA 1
ATOM 688 C C . GLY A 1 82 ? 3.952 4.046 -15.763 1.00 90.25 82 GLY A C 1
ATOM 689 O O . GLY A 1 82 ? 3.878 3.277 -14.809 1.00 90.25 82 GLY A O 1
ATOM 690 N N . GLU A 1 83 ? 2.891 4.352 -16.504 1.00 93.56 83 GLU A N 1
ATOM 691 C CA . GLU A 1 83 ? 1.545 3.838 -16.278 1.00 93.56 83 GLU A CA 1
ATOM 692 C C . GLU A 1 83 ? 1.468 2.319 -16.429 1.00 93.56 83 GLU A C 1
ATOM 694 O O . GLU A 1 83 ? 0.766 1.683 -15.642 1.00 93.56 83 GLU A O 1
ATOM 699 N N . ILE A 1 84 ? 2.214 1.723 -17.368 1.00 95.69 84 ILE A N 1
ATOM 700 C CA . ILE A 1 84 ? 2.302 0.2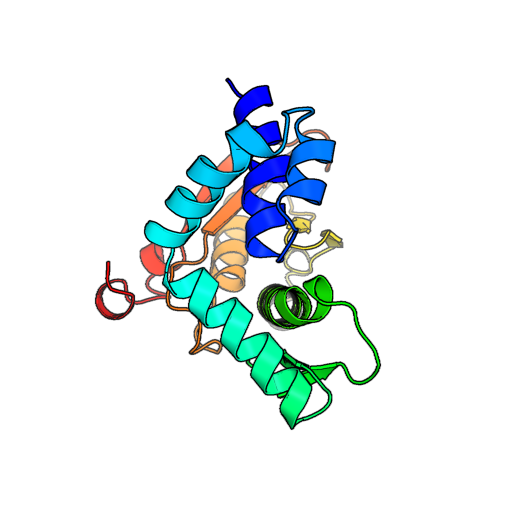58 -17.515 1.00 95.69 84 ILE A CA 1
ATOM 701 C C . ILE A 1 84 ? 2.802 -0.399 -16.218 1.00 95.69 84 ILE A C 1
ATOM 703 O O . ILE A 1 84 ? 2.331 -1.462 -15.819 1.00 95.69 84 ILE A O 1
ATOM 707 N N . ILE A 1 85 ? 3.765 0.237 -15.550 1.00 94.81 85 ILE A N 1
ATOM 708 C CA . ILE A 1 85 ? 4.396 -0.280 -14.330 1.00 94.81 85 ILE A CA 1
ATOM 709 C C . ILE A 1 85 ? 3.530 0.019 -13.101 1.00 94.81 85 ILE A C 1
ATOM 711 O O . ILE A 1 85 ? 3.380 -0.832 -12.224 1.00 94.81 85 ILE A O 1
ATOM 715 N N . ASN A 1 86 ? 2.991 1.236 -13.038 1.00 93.31 86 ASN A N 1
ATOM 716 C CA . ASN A 1 86 ? 2.339 1.795 -11.863 1.00 93.31 86 ASN A CA 1
ATOM 717 C C . ASN A 1 86 ? 0.866 1.386 -11.739 1.00 93.31 86 ASN A C 1
ATOM 719 O O . ASN A 1 86 ? 0.390 1.170 -10.630 1.00 93.31 86 ASN A O 1
ATOM 723 N N . THR A 1 87 ? 0.142 1.235 -12.853 1.00 94.75 87 THR A N 1
ATOM 724 C CA . THR A 1 87 ? -1.295 0.914 -12.808 1.00 94.75 87 THR A CA 1
ATOM 725 C C . THR A 1 87 ? -1.570 -0.365 -12.001 1.00 94.75 87 THR A C 1
ATOM 727 O O . THR A 1 87 ? -2.392 -0.287 -11.091 1.00 94.75 87 THR A O 1
ATOM 730 N N . PRO A 1 88 ? -0.890 -1.510 -12.224 1.00 94.50 88 PRO A N 1
ATOM 731 C CA . PRO A 1 88 ? -1.128 -2.710 -11.414 1.00 94.50 88 PRO A CA 1
ATOM 732 C C . PRO A 1 88 ? -0.840 -2.518 -9.920 1.00 94.50 88 PRO A C 1
ATOM 734 O O . PRO A 1 88 ? -1.558 -3.077 -9.097 1.00 94.50 88 PRO A O 1
ATOM 737 N N . ILE A 1 89 ? 0.173 -1.714 -9.571 1.00 93.19 89 ILE A N 1
ATOM 738 C CA . ILE A 1 89 ? 0.530 -1.407 -8.174 1.00 93.19 89 ILE A CA 1
ATOM 739 C C . ILE A 1 89 ? -0.605 -0.619 -7.515 1.00 93.19 89 ILE A C 1
ATOM 741 O O . ILE A 1 89 ? -1.118 -1.032 -6.483 1.00 93.19 89 ILE A O 1
ATOM 745 N N . GLN A 1 90 ? -1.063 0.457 -8.156 1.00 92.88 90 GLN A N 1
ATOM 746 C CA . GLN A 1 90 ? -2.166 1.271 -7.636 1.00 92.88 90 GLN A CA 1
ATOM 747 C C . GLN A 1 90 ? -3.487 0.502 -7.567 1.00 92.88 90 GLN A C 1
ATOM 749 O O . GLN A 1 90 ? -4.295 0.746 -6.678 1.00 92.88 90 GLN A O 1
ATOM 754 N N . ASN A 1 91 ? -3.720 -0.434 -8.493 1.00 93.94 91 ASN A N 1
ATOM 755 C CA . ASN A 1 91 ? -4.896 -1.303 -8.427 1.00 93.94 91 ASN A CA 1
ATOM 756 C C . ASN A 1 91 ? -4.838 -2.183 -7.172 1.00 93.94 91 ASN A C 1
ATOM 758 O O . ASN A 1 91 ? -5.820 -2.249 -6.442 1.00 93.94 91 ASN A O 1
ATOM 762 N N . ALA A 1 92 ? -3.679 -2.776 -6.878 1.00 93.94 92 ALA A N 1
ATOM 763 C CA . ALA A 1 92 ? -3.477 -3.567 -5.668 1.00 93.94 92 ALA A CA 1
ATOM 764 C C . ALA A 1 92 ? -3.683 -2.737 -4.381 1.00 93.94 92 ALA A C 1
ATOM 766 O O . ALA A 1 92 ? -4.318 -3.206 -3.440 1.00 93.94 92 ALA A O 1
ATOM 767 N N . GLU A 1 93 ? -3.196 -1.491 -4.346 1.00 93.75 93 GLU A N 1
ATOM 768 C CA . GLU A 1 93 ? -3.406 -0.567 -3.216 1.00 93.75 93 GLU A CA 1
ATOM 769 C C . GLU A 1 93 ? -4.895 -0.256 -2.997 1.00 93.75 93 GLU A C 1
ATOM 771 O O . GLU A 1 93 ? -5.394 -0.347 -1.875 1.00 93.75 93 GLU A O 1
ATOM 776 N N . VAL A 1 94 ? -5.625 0.059 -4.073 1.00 93.38 94 VAL A N 1
ATOM 777 C CA . VAL A 1 94 ? -7.067 0.342 -4.011 1.00 93.38 94 VAL A CA 1
ATOM 778 C C . VAL A 1 94 ? -7.855 -0.878 -3.539 1.00 93.38 94 VAL A C 1
ATOM 780 O O . VAL A 1 94 ? -8.777 -0.726 -2.743 1.00 93.38 94 VAL A O 1
ATOM 783 N N . GLU A 1 95 ? -7.499 -2.082 -3.983 1.00 93.38 95 GLU A N 1
ATOM 784 C CA . GLU A 1 95 ? -8.159 -3.314 -3.540 1.00 93.38 95 GLU A CA 1
ATOM 785 C C . GLU A 1 95 ? -8.040 -3.526 -2.026 1.00 93.38 95 GLU A C 1
ATOM 787 O O . GLU A 1 95 ? -9.037 -3.864 -1.389 1.00 93.38 95 GLU A O 1
ATOM 792 N N . ILE A 1 96 ? -6.863 -3.273 -1.439 1.00 94.94 96 ILE A N 1
ATOM 793 C CA . ILE A 1 96 ? -6.658 -3.377 0.015 1.00 94.94 96 ILE A CA 1
ATOM 794 C C . ILE A 1 96 ? -7.556 -2.382 0.757 1.00 94.94 96 ILE A C 1
ATOM 796 O O . ILE A 1 96 ? -8.275 -2.766 1.680 1.00 94.94 96 ILE A O 1
ATOM 800 N N . VAL A 1 97 ? -7.539 -1.109 0.350 1.00 95.38 97 VAL A N 1
ATOM 801 C CA . VAL A 1 97 ? -8.295 -0.048 1.037 1.00 95.38 97 VAL A CA 1
ATOM 802 C C . VAL A 1 97 ? -9.800 -0.265 0.899 1.00 95.38 97 VAL A C 1
ATOM 804 O O . VAL A 1 97 ? -10.529 -0.140 1.882 1.00 95.38 97 VAL A O 1
ATOM 807 N N . LEU A 1 98 ? -10.280 -0.627 -0.294 1.00 94.75 98 LEU A N 1
ATOM 808 C CA . LEU A 1 98 ? -11.702 -0.883 -0.514 1.00 94.75 98 LEU A CA 1
ATOM 809 C C . LEU A 1 98 ? -12.188 -2.105 0.264 1.00 94.75 98 LEU A C 1
ATOM 811 O O . LEU A 1 98 ? -13.273 -2.049 0.831 1.00 94.75 98 LEU A O 1
ATOM 815 N N . HIS A 1 99 ? -11.389 -3.168 0.350 1.00 95.31 99 HIS A N 1
ATOM 816 C CA . HIS A 1 99 ? -11.718 -4.321 1.185 1.00 95.31 99 HIS A CA 1
ATOM 817 C C . HIS A 1 99 ? -11.811 -3.944 2.669 1.00 95.31 99 HIS A C 1
ATOM 819 O O . HIS A 1 99 ? -12.768 -4.321 3.337 1.00 95.31 99 HIS A O 1
ATOM 825 N N . ALA A 1 100 ? -10.872 -3.142 3.179 1.00 96.88 100 ALA A N 1
ATOM 826 C CA . ALA A 1 100 ? -10.952 -2.626 4.543 1.00 96.88 100 ALA A CA 1
ATOM 827 C C . ALA A 1 100 ? -12.229 -1.793 4.770 1.00 96.88 100 ALA A C 1
ATOM 829 O O . ALA A 1 100 ? -12.911 -1.962 5.780 1.00 96.88 100 ALA A O 1
ATOM 830 N N . MET A 1 101 ? -12.586 -0.918 3.823 1.00 97.38 101 MET A N 1
ATOM 831 C CA . MET A 1 101 ? -13.817 -0.121 3.891 1.00 97.38 101 MET A CA 1
ATOM 832 C C . MET A 1 101 ? -15.090 -0.973 3.857 1.00 97.38 101 MET A C 1
ATOM 834 O O . MET A 1 101 ? -16.060 -0.631 4.538 1.00 97.38 101 MET A O 1
ATOM 838 N N . ASP A 1 102 ? -15.097 -2.036 3.055 1.00 96.88 102 ASP A N 1
ATOM 839 C CA . ASP A 1 102 ? -16.219 -2.966 2.923 1.00 96.88 102 ASP A CA 1
ATOM 840 C C . ASP A 1 102 ? -16.463 -3.685 4.252 1.00 96.88 102 ASP A C 1
ATOM 842 O O . ASP A 1 102 ? -17.523 -3.521 4.852 1.00 96.88 102 ASP A O 1
ATOM 846 N N . ARG A 1 103 ? -15.420 -4.312 4.810 1.00 97.56 103 ARG A N 1
ATOM 847 C CA . ARG A 1 103 ? -15.470 -4.977 6.122 1.00 97.56 103 ARG A CA 1
ATOM 848 C C . ARG A 1 103 ? -15.931 -4.054 7.243 1.00 97.56 103 ARG A C 1
ATOM 850 O O . ARG A 1 103 ? -16.764 -4.425 8.066 1.00 97.56 103 ARG A O 1
ATOM 857 N N . LEU A 1 104 ? -15.408 -2.830 7.272 1.00 98.12 104 LEU A N 1
ATOM 858 C CA . LEU A 1 104 ? -15.806 -1.828 8.257 1.00 98.12 104 LEU A CA 1
ATOM 859 C C . LEU A 1 104 ? -17.263 -1.378 8.084 1.00 98.12 104 LEU A C 1
ATOM 861 O O . LEU A 1 104 ? -17.935 -1.135 9.086 1.00 98.12 104 LEU A O 1
ATOM 865 N N . SER A 1 105 ? -17.761 -1.271 6.847 1.00 98.12 105 SER A N 1
ATOM 866 C CA . SER A 1 105 ? -19.170 -0.936 6.586 1.00 98.12 105 SER A CA 1
ATOM 867 C C . SER A 1 105 ? -20.099 -2.077 6.986 1.00 98.12 105 SER A C 1
ATOM 869 O O . SER A 1 105 ? -21.124 -1.825 7.619 1.00 98.12 105 SER A O 1
ATOM 871 N N . GLU A 1 106 ? -19.739 -3.321 6.660 1.00 98.12 106 GLU A N 1
ATOM 872 C CA . GLU A 1 106 ? -20.479 -4.513 7.080 1.00 98.12 106 GLU A CA 1
ATOM 873 C C . GLU A 1 106 ? -20.544 -4.585 8.610 1.00 98.12 106 GLU A C 1
ATOM 875 O O . GLU A 1 106 ? -21.634 -4.638 9.178 1.00 98.12 106 GLU A O 1
ATOM 880 N N . ALA A 1 107 ? -19.405 -4.447 9.296 1.00 98.00 107 ALA A N 1
ATOM 881 C CA . ALA A 1 107 ? -19.351 -4.425 10.755 1.00 98.00 107 ALA A CA 1
ATOM 882 C C . ALA A 1 107 ? -20.165 -3.272 11.367 1.00 98.00 107 ALA A C 1
ATOM 884 O O . ALA A 1 107 ? -20.869 -3.473 12.358 1.00 98.00 107 ALA A O 1
ATOM 885 N N . ALA A 1 108 ? -20.104 -2.069 10.780 1.00 98.06 108 ALA A N 1
ATOM 886 C CA . ALA A 1 108 ? -20.906 -0.927 11.218 1.00 98.06 108 ALA A CA 1
ATOM 887 C C . ALA A 1 108 ? -22.408 -1.240 11.160 1.00 98.06 108 ALA A C 1
ATOM 889 O O . ALA A 1 108 ? -23.145 -0.898 12.086 1.00 98.06 108 ALA A O 1
ATOM 890 N N . GLN A 1 109 ? -22.854 -1.901 10.087 1.00 98.12 109 GLN A N 1
ATOM 891 C CA . GLN A 1 109 ? -24.250 -2.269 9.885 1.00 98.12 109 GLN A CA 1
ATOM 892 C C . GLN A 1 109 ? -24.691 -3.418 10.802 1.00 98.12 109 GLN A C 1
ATOM 894 O O . GLN A 1 109 ? -25.770 -3.346 11.388 1.00 98.12 109 GLN A O 1
ATOM 899 N N . GLU A 1 110 ? -23.887 -4.474 10.928 1.00 98.06 110 GLU A N 1
ATOM 900 C CA . GLU A 1 110 ? -24.229 -5.664 11.717 1.00 98.06 110 GLU A CA 1
ATOM 901 C C . GLU A 1 110 ? -24.259 -5.390 13.224 1.00 98.06 110 GLU A C 1
ATOM 903 O O . GLU A 1 110 ? -25.103 -5.935 13.939 1.00 98.06 110 GLU A O 1
ATOM 908 N N . LEU A 1 111 ? -23.355 -4.533 13.706 1.00 97.12 111 LEU A N 1
ATOM 909 C CA . LEU A 1 111 ? -23.238 -4.179 15.122 1.00 97.12 111 LEU A CA 1
ATOM 910 C C . LEU A 1 111 ? -24.080 -2.952 15.513 1.00 97.12 111 LEU A C 1
ATOM 912 O O . LEU A 1 111 ? -24.177 -2.652 16.700 1.00 97.12 111 LEU A O 1
ATOM 916 N N . ASP A 1 112 ? -24.673 -2.254 14.536 1.00 96.81 112 ASP A N 1
ATOM 917 C CA . ASP A 1 112 ? -25.309 -0.932 14.692 1.00 96.81 112 ASP A CA 1
ATOM 918 C C . ASP A 1 112 ? -24.363 0.127 15.310 1.00 96.81 112 ASP A C 1
ATOM 920 O O . ASP A 1 112 ? -24.771 1.042 16.025 1.00 96.81 112 ASP A O 1
ATOM 924 N N . GLU A 1 113 ? -23.063 0.013 15.017 1.00 96.88 113 GLU A N 1
ATOM 925 C CA . GLU A 1 113 ? -21.985 0.881 15.512 1.00 96.88 113 GLU A CA 1
ATOM 926 C C . GLU A 1 113 ? -21.453 1.746 14.351 1.0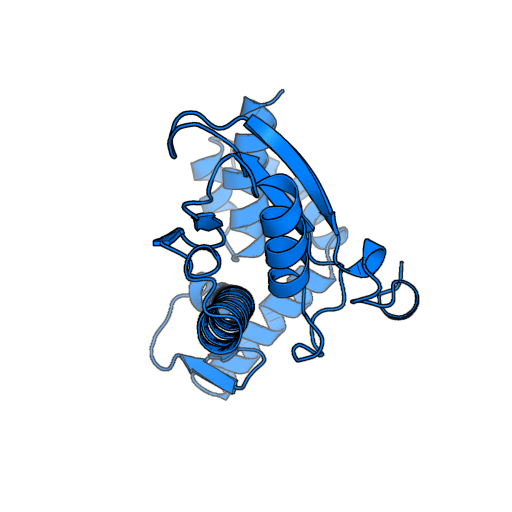0 96.88 113 GLU A C 1
ATOM 928 O O . GLU A 1 113 ? -20.355 1.559 13.820 1.00 96.88 113 GLU A O 1
ATOM 933 N N . TRP A 1 114 ? -22.254 2.727 13.923 1.00 96.69 114 TRP A N 1
ATOM 934 C CA . TRP A 1 114 ? -21.982 3.556 12.737 1.00 96.69 114 TRP A CA 1
ATOM 935 C C . TRP A 1 114 ? -20.689 4.389 12.795 1.00 96.69 114 TRP A C 1
ATOM 937 O O . TRP A 1 114 ? -20.300 4.985 11.786 1.00 96.69 114 TRP A O 1
ATOM 947 N N . GLN A 1 115 ? -20.002 4.476 13.934 1.00 96.44 115 GLN A N 1
ATOM 948 C CA . GLN A 1 115 ? -18.665 5.074 14.014 1.00 96.44 115 GLN A CA 1
ATOM 949 C C . GLN A 1 115 ? -17.585 4.257 13.289 1.00 96.44 115 GLN A C 1
ATOM 951 O O . GLN A 1 115 ? -16.558 4.834 12.940 1.00 96.44 115 GLN A O 1
ATOM 956 N N . PHE A 1 116 ? -17.819 2.966 13.014 1.00 97.94 116 PHE A N 1
ATOM 957 C CA . PHE A 1 116 ? -16.921 2.150 12.188 1.00 97.94 116 PHE A CA 1
ATOM 958 C C . PHE A 1 116 ? -17.017 2.496 10.698 1.00 97.94 116 PHE A C 1
ATOM 960 O O . PHE A 1 116 ? -16.111 2.181 9.935 1.00 97.94 116 PHE A O 1
ATOM 967 N N . GLN A 1 117 ? -18.056 3.222 10.272 1.00 97.44 117 GLN A N 1
ATOM 968 C CA . GLN A 1 117 ? -18.144 3.719 8.904 1.00 97.44 117 GLN A CA 1
ATOM 969 C C . GLN A 1 117 ? -17.094 4.812 8.663 1.00 97.44 117 GLN A C 1
ATOM 971 O O . GLN A 1 117 ? -17.168 5.900 9.253 1.00 97.44 117 GLN A O 1
ATOM 976 N N . ALA A 1 118 ? -16.176 4.565 7.726 1.00 96.62 118 ALA A N 1
ATOM 977 C CA . ALA A 1 118 ? -15.234 5.575 7.258 1.00 96.62 118 ALA A CA 1
ATOM 978 C C . ALA A 1 118 ? -15.985 6.813 6.727 1.00 96.62 118 ALA A C 1
ATOM 980 O O . ALA A 1 118 ? -16.951 6.712 5.966 1.00 96.62 118 ALA A O 1
ATOM 981 N N . ARG A 1 119 ? -15.554 8.001 7.157 1.00 95.69 119 ARG A N 1
ATOM 982 C CA . ARG A 1 119 ? -16.158 9.301 6.806 1.00 95.69 119 ARG A CA 1
ATOM 983 C C . ARG A 1 119 ? -15.399 10.021 5.704 1.00 95.69 119 ARG A C 1
ATOM 985 O O . ARG A 1 119 ? -15.978 10.845 5.001 1.00 95.69 119 ARG A O 1
ATOM 992 N N . LEU A 1 120 ? -14.116 9.714 5.576 1.00 94.38 120 LEU A N 1
ATOM 993 C CA . LEU A 1 120 ? -13.221 10.271 4.579 1.00 94.38 120 LEU A CA 1
ATOM 994 C C . LEU A 1 120 ? -12.281 9.169 4.094 1.00 94.38 120 LEU A C 1
ATOM 996 O O . LEU A 1 120 ? -11.826 8.362 4.899 1.00 94.38 120 LEU A O 1
ATOM 1000 N N . MET A 1 121 ? -11.986 9.175 2.798 1.00 94.75 121 MET A N 1
ATOM 1001 C CA . MET A 1 121 ? -10.926 8.371 2.200 1.00 94.75 121 MET A CA 1
ATOM 1002 C C . MET A 1 121 ? -9.997 9.310 1.433 1.00 94.75 121 MET A C 1
ATOM 1004 O O . MET A 1 121 ? -10.450 10.025 0.533 1.00 94.75 121 MET A O 1
ATOM 1008 N N . VAL A 1 122 ? -8.713 9.306 1.779 1.00 93.75 122 VAL A N 1
ATOM 1009 C CA . VAL A 1 122 ? -7.665 10.016 1.038 1.00 93.75 122 VAL A CA 1
ATOM 1010 C C . VAL A 1 122 ? -6.582 9.012 0.688 1.00 93.75 122 VAL A C 1
ATOM 1012 O O . VAL A 1 122 ? -5.685 8.762 1.479 1.00 93.75 122 VAL A O 1
ATOM 1015 N N . HIS A 1 123 ? -6.680 8.440 -0.513 1.00 91.75 123 HIS A N 1
ATOM 1016 C CA . HIS A 1 123 ? -5.797 7.367 -0.976 1.00 91.75 123 HIS A CA 1
ATOM 1017 C C . HIS A 1 123 ? -5.786 6.169 -0.011 1.00 91.75 123 HIS A C 1
ATOM 1019 O O . HIS A 1 123 ? -6.760 5.423 0.016 1.00 91.75 123 HIS A O 1
ATOM 1025 N N . ASP A 1 124 ? -4.712 5.999 0.752 1.00 92.50 124 ASP A N 1
ATOM 1026 C CA . ASP A 1 124 ? -4.472 4.941 1.733 1.00 92.50 124 ASP A CA 1
ATOM 1027 C C . ASP A 1 124 ? -4.950 5.290 3.156 1.00 92.50 124 ASP A C 1
ATOM 1029 O O . ASP A 1 124 ? -4.892 4.450 4.051 1.00 92.50 124 ASP A O 1
ATOM 1033 N N . GLU A 1 125 ? -5.472 6.500 3.371 1.00 94.88 125 GLU A N 1
ATOM 1034 C CA . GLU A 1 125 ? -5.966 6.965 4.667 1.00 94.88 125 GLU A CA 1
ATOM 1035 C C . GLU A 1 125 ? -7.496 6.862 4.778 1.00 94.88 125 GLU A C 1
ATOM 1037 O O . GLU A 1 125 ? -8.232 7.395 3.938 1.00 94.88 125 GLU A O 1
ATOM 1042 N N . LEU A 1 126 ? -7.978 6.252 5.868 1.00 96.94 126 LEU A N 1
ATOM 1043 C CA . LEU A 1 126 ? -9.387 6.258 6.268 1.00 96.94 126 LEU A CA 1
ATOM 1044 C C . LEU A 1 126 ? -9.594 7.125 7.517 1.00 96.94 126 LEU A C 1
ATOM 1046 O O . LEU A 1 126 ? -8.992 6.897 8.564 1.00 96.94 126 LEU 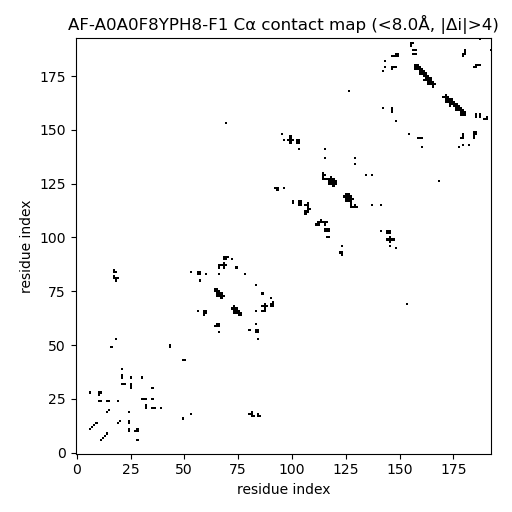A O 1
ATOM 1050 N N . GLY A 1 127 ? -10.481 8.115 7.409 1.00 96.19 127 GLY A N 1
ATOM 1051 C CA . GLY A 1 127 ? -10.828 9.031 8.494 1.00 96.19 127 GLY A CA 1
ATOM 1052 C C . GLY A 1 127 ? -12.145 8.662 9.177 1.00 96.19 127 GLY A C 1
ATOM 1053 O O . GLY A 1 127 ? -13.154 8.428 8.507 1.00 96.19 127 GLY A O 1
ATOM 1054 N N . PHE A 1 128 ? -12.166 8.691 10.512 1.00 97.19 128 PHE A N 1
ATOM 1055 C CA . PHE A 1 128 ? -13.317 8.291 11.332 1.00 97.19 128 PHE A CA 1
ATOM 1056 C C . PHE A 1 128 ? -13.722 9.376 12.335 1.00 97.19 128 PHE A C 1
ATOM 1058 O O . PHE A 1 128 ? -12.907 10.186 12.780 1.00 97.19 128 PHE A O 1
ATOM 1065 N N . TRP A 1 129 ? -14.996 9.363 12.735 1.00 95.62 129 TRP A N 1
ATOM 1066 C CA . TRP A 1 129 ? -15.499 10.146 13.866 1.00 95.62 129 TRP A CA 1
ATOM 1067 C C . TRP A 1 129 ? -15.934 9.201 14.971 1.00 95.62 129 TRP A C 1
ATOM 1069 O O . TRP A 1 129 ? -16.989 8.576 14.884 1.00 95.62 129 TRP A O 1
ATOM 1079 N N . ILE A 1 130 ? -15.110 9.120 16.009 1.00 95.81 130 ILE A N 1
ATOM 1080 C CA . ILE A 1 130 ? -15.269 8.143 17.079 1.00 95.81 130 ILE A CA 1
ATOM 1081 C C . ILE A 1 130 ? -15.605 8.864 18.392 1.00 95.81 130 ILE A C 1
ATOM 1083 O O . ILE A 1 130 ? -14.957 9.864 18.731 1.00 95.81 130 ILE A O 1
ATOM 1087 N N . PRO A 1 131 ? -16.604 8.399 19.166 1.00 95.06 131 PRO A N 1
ATOM 1088 C CA . PRO A 1 131 ? -16.874 8.942 20.489 1.00 95.06 131 PRO A CA 1
ATOM 1089 C C . PRO A 1 131 ? -15.647 8.836 21.403 1.00 95.06 131 PRO A C 1
ATOM 1091 O O . PRO A 1 131 ? -15.069 7.770 21.588 1.00 95.06 131 PRO A O 1
ATOM 1094 N N . LYS A 1 132 ? -15.293 9.932 22.087 1.00 94.06 132 LYS A N 1
ATOM 1095 C CA . LYS A 1 132 ? -14.130 9.967 23.001 1.00 94.06 132 LYS A CA 1
ATOM 1096 C C . LYS A 1 132 ? -14.131 8.862 24.065 1.00 94.06 132 LYS A C 1
ATOM 1098 O O . LYS A 1 132 ? -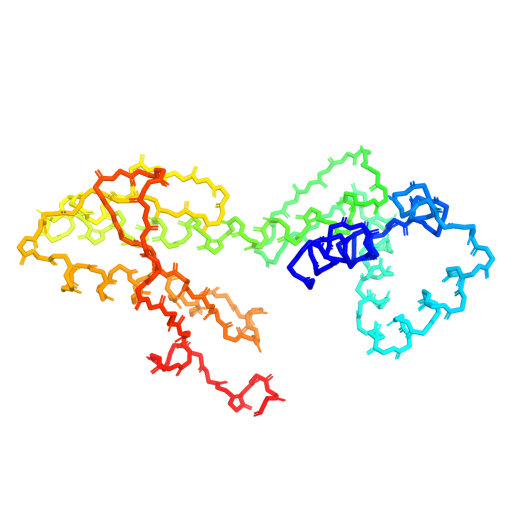13.073 8.496 24.553 1.00 94.06 132 LYS A O 1
ATOM 1103 N N . LYS A 1 133 ? -15.311 8.376 24.462 1.00 96.00 133 LYS A N 1
ATOM 1104 C CA . LYS A 1 133 ? -15.465 7.342 25.496 1.00 96.00 133 LYS A CA 1
ATOM 1105 C C . LYS A 1 133 ? -15.091 5.939 25.013 1.00 96.00 133 LYS A C 1
ATOM 1107 O O . LYS A 1 133 ? -14.770 5.107 25.851 1.00 96.00 133 LYS A O 1
ATOM 1112 N N . THR A 1 134 ? -15.176 5.679 23.710 1.00 95.94 134 THR A N 1
ATOM 1113 C CA . THR A 1 134 ? -14.965 4.354 23.106 1.00 95.94 134 THR A CA 1
ATOM 1114 C C . THR A 1 134 ? -13.737 4.315 22.202 1.00 95.94 134 THR A C 1
ATOM 1116 O O . THR A 1 134 ? -13.434 3.264 21.654 1.00 95.94 134 THR A O 1
ATOM 1119 N N . ILE A 1 135 ? -13.004 5.430 22.087 1.00 94.88 135 ILE A N 1
ATOM 1120 C CA . ILE A 1 135 ? -11.943 5.613 21.093 1.00 94.88 135 ILE A CA 1
ATOM 1121 C C . ILE A 1 135 ? -10.895 4.501 21.085 1.00 94.88 135 ILE A C 1
ATOM 1123 O O . ILE A 1 135 ? -10.583 4.002 20.015 1.00 94.88 135 ILE A O 1
ATOM 1127 N N . ASP A 1 136 ? -10.396 4.065 22.241 1.00 94.06 136 ASP A N 1
ATOM 1128 C CA . ASP A 1 136 ? -9.331 3.056 22.275 1.00 94.06 136 ASP A CA 1
ATOM 1129 C C . ASP A 1 136 ? -9.840 1.677 21.810 1.00 94.06 136 ASP A C 1
ATOM 1131 O O . ASP A 1 136 ? -9.192 1.028 20.995 1.00 94.06 136 ASP A O 1
ATOM 1135 N N . ARG A 1 137 ? -11.046 1.278 22.249 1.00 95.81 137 ARG A N 1
ATOM 1136 C CA . ARG A 1 137 ? -11.726 0.044 21.805 1.00 95.81 137 ARG A CA 1
ATOM 1137 C C . ARG A 1 137 ? -12.006 0.078 20.303 1.00 95.81 137 ARG A C 1
ATOM 1139 O O . ARG A 1 13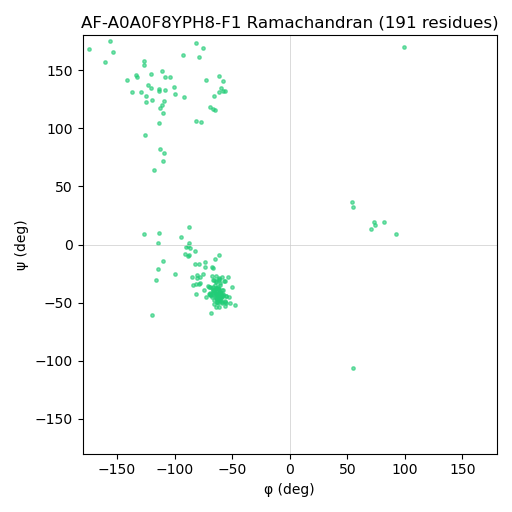7 ? -11.771 -0.897 19.599 1.00 95.81 137 ARG A O 1
ATOM 1146 N N . ASP A 1 138 ? -12.557 1.192 19.834 1.00 96.88 138 ASP A N 1
ATOM 1147 C CA . ASP A 1 138 ? -13.000 1.336 18.450 1.00 96.88 138 ASP A CA 1
ATOM 1148 C C . ASP A 1 138 ? -11.801 1.389 17.497 1.00 96.88 138 ASP A C 1
ATOM 1150 O O . ASP A 1 138 ? -11.863 0.805 16.423 1.00 96.88 138 ASP A O 1
ATOM 1154 N N . LEU A 1 139 ? -10.692 2.022 17.898 1.00 95.88 139 LEU A N 1
ATOM 1155 C CA . LEU A 1 139 ? -9.451 2.021 17.120 1.00 95.88 139 LEU A CA 1
ATOM 1156 C C . LEU A 1 139 ? -8.819 0.629 17.033 1.00 95.88 139 LEU A C 1
ATOM 1158 O O . LEU A 1 139 ? -8.333 0.272 15.965 1.00 95.88 139 LEU A O 1
ATOM 1162 N N . GLU A 1 140 ? -8.833 -0.158 18.112 1.00 95.56 140 GLU A N 1
ATOM 1163 C CA . GLU A 1 140 ? -8.348 -1.545 18.082 1.00 95.56 140 GLU A CA 1
ATOM 1164 C C . GLU A 1 140 ? -9.166 -2.397 17.101 1.00 95.56 140 GLU A C 1
ATOM 1166 O O . GLU A 1 140 ? -8.595 -3.097 16.266 1.00 95.56 140 GLU A O 1
ATOM 1171 N N . PHE A 1 141 ? -10.497 -2.274 17.146 1.00 97.56 141 PHE A N 1
ATOM 1172 C CA . PHE A 1 141 ? -11.390 -2.960 16.214 1.00 97.56 141 PHE A CA 1
ATOM 1173 C C . PHE A 1 141 ? -11.165 -2.514 14.763 1.00 97.56 141 PHE A C 1
ATOM 1175 O O . PHE A 1 141 ? -10.968 -3.351 13.884 1.00 97.56 141 PHE A O 1
ATOM 1182 N N . ILE A 1 142 ? -11.133 -1.200 14.511 1.00 97.56 142 ILE A N 1
ATOM 1183 C CA . ILE A 1 142 ? -10.909 -0.654 13.167 1.00 97.56 142 ILE A CA 1
ATOM 1184 C C . ILE A 1 142 ? -9.562 -1.125 12.616 1.00 97.56 142 ILE A C 1
ATOM 1186 O O . ILE A 1 142 ? -9.490 -1.569 11.474 1.00 97.56 142 ILE A O 1
ATOM 1190 N N . ALA A 1 143 ? -8.505 -1.075 13.428 1.00 96.88 143 ALA A N 1
ATOM 1191 C CA . ALA A 1 143 ? -7.183 -1.525 13.022 1.00 96.88 143 ALA A CA 1
ATOM 1192 C C . ALA A 1 143 ? -7.162 -3.013 12.663 1.00 96.88 143 ALA A C 1
ATOM 1194 O O . ALA A 1 143 ? -6.564 -3.389 11.655 1.00 96.88 143 ALA A O 1
ATOM 1195 N N . TYR A 1 144 ? -7.831 -3.845 13.464 1.00 97.25 144 TYR A N 1
ATOM 1196 C CA . TYR A 1 144 ? -7.960 -5.271 13.191 1.00 97.25 144 TYR A CA 1
ATOM 1197 C C . TYR A 1 144 ? -8.645 -5.526 11.846 1.00 97.25 144 TYR A C 1
ATOM 1199 O O . TYR A 1 144 ? -8.104 -6.274 11.036 1.00 97.25 144 TYR A O 1
ATOM 1207 N N . GLU A 1 145 ? -9.777 -4.869 11.575 1.00 97.38 145 GLU A N 1
ATOM 1208 C CA . GLU A 1 145 ? -10.507 -5.031 10.311 1.00 97.38 145 GLU A CA 1
ATOM 1209 C C . GLU A 1 145 ? -9.726 -4.492 9.103 1.00 97.38 145 GLU A C 1
ATOM 1211 O O . GLU A 1 145 ? -9.696 -5.135 8.053 1.00 97.38 145 GLU A O 1
ATOM 1216 N N . MET A 1 146 ? -9.033 -3.357 9.247 1.00 97.00 146 MET A N 1
ATOM 1217 C CA . MET A 1 146 ? -8.217 -2.779 8.171 1.00 97.00 146 MET A CA 1
ATOM 1218 C C . MET A 1 146 ? -7.018 -3.654 7.787 1.00 97.00 146 MET A C 1
ATOM 1220 O O . MET A 1 146 ? -6.590 -3.632 6.634 1.00 97.00 146 MET A O 1
ATOM 1224 N N . LEU A 1 147 ? -6.461 -4.414 8.734 1.00 97.00 147 LEU A N 1
ATOM 1225 C CA . LEU A 1 147 ? -5.277 -5.251 8.512 1.00 97.00 147 LEU A CA 1
ATOM 1226 C C . LEU A 1 147 ? -5.606 -6.662 7.992 1.00 97.00 147 LEU A C 1
ATOM 1228 O O . LEU A 1 147 ? -4.688 -7.459 7.760 1.00 97.00 147 LEU A O 1
ATOM 1232 N N . GLN A 1 148 ? -6.889 -6.975 7.780 1.00 95.56 148 GLN A N 1
ATOM 1233 C CA . GLN A 1 148 ? -7.331 -8.245 7.205 1.00 95.56 148 GLN A CA 1
ATOM 1234 C C . GLN A 1 148 ? -6.843 -8.392 5.763 1.00 95.56 148 GLN A C 1
ATOM 1236 O O . GLN A 1 148 ? -7.243 -7.648 4.867 1.00 95.56 148 GLN A O 1
ATOM 1241 N N . CYS A 1 149 ? -5.985 -9.388 5.534 1.00 91.38 149 CYS A N 1
ATOM 1242 C CA . CYS A 1 149 ? -5.333 -9.621 4.244 1.00 91.38 149 CYS A CA 1
ATOM 1243 C C . CYS A 1 149 ? -5.509 -11.044 3.693 1.00 91.38 149 CYS A C 1
ATOM 1245 O O . CYS A 1 149 ? -4.905 -11.398 2.682 1.00 91.38 149 CYS A O 1
ATOM 1247 N N . GLU A 1 150 ? -6.366 -11.858 4.311 1.00 87.75 150 GLU A N 1
ATOM 1248 C CA . GLU A 1 150 ? -6.594 -13.264 3.945 1.00 87.75 150 GLU A CA 1
ATOM 1249 C C . GLU A 1 150 ? -7.073 -13.472 2.498 1.00 87.75 150 GLU A C 1
ATOM 1251 O O . GLU A 1 150 ? -6.768 -14.492 1.877 1.00 87.75 150 GLU A O 1
ATOM 1256 N N . HIS A 1 151 ? -7.760 -12.478 1.929 1.00 86.50 151 HIS A N 1
ATOM 1257 C CA . HIS A 1 151 ? -8.245 -12.490 0.548 1.00 86.50 151 HIS A CA 1
ATOM 1258 C C . HIS A 1 151 ? -7.185 -12.089 -0.491 1.00 86.50 151 HIS A C 1
ATOM 1260 O O . HIS A 1 151 ? -7.434 -12.197 -1.694 1.00 86.50 151 HIS A O 1
ATOM 1266 N N . PHE A 1 152 ? -5.993 -11.671 -0.056 1.00 92.12 152 PHE A N 1
ATOM 1267 C CA . PHE A 1 152 ? -4.923 -11.191 -0.926 1.00 92.12 152 PHE A CA 1
ATOM 1268 C C . PHE A 1 152 ? -3.727 -12.153 -0.906 1.00 92.12 152 PHE A C 1
ATOM 1270 O O . PHE A 1 152 ? -2.730 -11.902 -0.227 1.00 92.12 152 PHE A O 1
ATOM 1277 N N . PRO A 1 153 ? -3.754 -13.249 -1.690 1.00 88.50 153 PRO A N 1
ATOM 1278 C CA . PRO A 1 153 ? -2.685 -14.255 -1.681 1.00 88.50 153 PRO A CA 1
ATOM 1279 C C . PRO A 1 153 ? -1.330 -13.720 -2.176 1.00 88.50 153 PRO A C 1
ATOM 1281 O O . PRO A 1 153 ? -0.309 -14.390 -2.043 1.00 88.50 153 PRO A O 1
ATOM 1284 N N . TRP A 1 154 ? -1.324 -12.532 -2.783 1.00 89.50 154 TRP A N 1
ATOM 1285 C CA . TRP A 1 154 ? -0.141 -11.825 -3.260 1.00 89.50 154 TRP A CA 1
ATOM 1286 C C . TRP A 1 154 ? 0.516 -10.942 -2.187 1.00 89.50 154 TRP A C 1
ATOM 1288 O O . TRP A 1 154 ? 1.622 -10.451 -2.414 1.00 89.50 154 TRP A O 1
ATOM 1298 N N . ILE A 1 155 ? -0.117 -10.750 -1.024 1.00 91.62 155 ILE A N 1
ATOM 1299 C CA . ILE A 1 155 ? 0.500 -10.061 0.111 1.00 91.62 155 ILE A CA 1
ATOM 1300 C C . ILE A 1 155 ? 1.471 -11.025 0.788 1.00 91.62 155 ILE A C 1
ATOM 1302 O O . ILE A 1 155 ? 1.088 -11.963 1.482 1.00 91.62 155 ILE A O 1
ATOM 1306 N N . THR A 1 156 ? 2.760 -10.787 0.562 1.00 90.06 156 THR A N 1
ATOM 1307 C CA . THR A 1 156 ? 3.861 -11.569 1.148 1.00 90.06 156 THR A CA 1
ATOM 1308 C C . THR A 1 156 ? 4.695 -10.758 2.131 1.00 90.06 156 THR A C 1
ATOM 1310 O O . THR A 1 156 ? 5.784 -11.180 2.505 1.00 90.06 156 THR A O 1
ATOM 1313 N N . VAL A 1 157 ? 4.240 -9.559 2.489 1.00 91.44 157 VAL A N 1
ATOM 1314 C CA . VAL A 1 157 ? 4.876 -8.679 3.470 1.00 91.44 157 VAL A CA 1
ATOM 1315 C C . VAL A 1 157 ? 3.796 -8.148 4.414 1.00 91.44 157 VAL A C 1
ATOM 1317 O O . VAL A 1 157 ? 2.671 -7.938 3.958 1.00 91.44 157 VAL A O 1
ATOM 1320 N N . PRO A 1 158 ? 4.099 -7.940 5.704 1.00 93.19 158 PRO A N 1
ATOM 1321 C CA . PRO A 1 158 ? 3.114 -7.443 6.659 1.00 93.19 158 PRO A CA 1
ATOM 1322 C C . PRO A 1 158 ? 2.571 -6.077 6.249 1.00 93.19 158 PRO A C 1
ATOM 1324 O O . PRO A 1 158 ? 3.341 -5.183 5.889 1.00 93.19 158 PRO A O 1
ATOM 1327 N N . LEU A 1 159 ? 1.251 -5.912 6.336 1.00 94.88 159 LEU A N 1
ATOM 1328 C CA . LEU A 1 159 ? 0.627 -4.600 6.229 1.00 94.88 159 LEU A CA 1
ATOM 1329 C C . LEU A 1 159 ? 0.913 -3.813 7.508 1.00 94.88 159 LEU A C 1
ATOM 1331 O O . LEU A 1 159 ? 0.927 -4.380 8.600 1.00 94.88 159 LEU A O 1
ATOM 1335 N N . CYS A 1 160 ? 1.154 -2.516 7.359 1.00 95.25 160 CYS A N 1
ATOM 1336 C CA . CYS A 1 160 ? 1.483 -1.597 8.440 1.00 95.25 160 CYS A CA 1
ATOM 1337 C C . CYS A 1 160 ? 0.419 -0.503 8.484 1.00 95.25 160 CYS A C 1
ATOM 1339 O O . CYS A 1 160 ? 0.195 0.165 7.476 1.00 95.25 160 CYS A O 1
ATOM 1341 N N . LEU A 1 161 ? -0.213 -0.319 9.640 1.00 96.81 161 LEU A N 1
ATOM 1342 C CA . LEU A 1 161 ? -1.202 0.722 9.879 1.00 96.81 161 LEU A CA 1
ATOM 1343 C C . LEU A 1 161 ? -0.653 1.734 10.881 1.00 96.81 161 LEU A C 1
ATOM 1345 O O . LEU A 1 161 ? -0.396 1.394 12.037 1.00 96.81 161 LEU A O 1
ATOM 1349 N N . GLU A 1 162 ? -0.496 2.977 10.440 1.00 97.06 162 GLU A N 1
ATOM 1350 C CA . GLU A 1 162 ? -0.175 4.119 11.296 1.00 97.06 162 GLU A CA 1
ATOM 1351 C C . GLU A 1 162 ? -1.483 4.778 11.755 1.00 97.06 162 GLU A C 1
ATOM 1353 O O . GLU A 1 162 ? -2.342 5.105 10.938 1.00 97.06 162 GLU A O 1
ATOM 1358 N N . ILE A 1 163 ? -1.652 4.957 13.067 1.00 96.31 163 ILE A N 1
ATOM 1359 C CA . ILE A 1 163 ? -2.878 5.504 13.654 1.00 96.31 163 ILE A CA 1
ATOM 1360 C C . ILE A 1 163 ? -2.591 6.888 14.229 1.00 96.31 163 ILE A C 1
ATOM 1362 O O . ILE A 1 163 ? -1.782 7.047 15.148 1.00 96.31 163 ILE A O 1
ATOM 1366 N N . GLY A 1 164 ? -3.307 7.885 13.712 1.00 95.38 164 GLY A N 1
ATOM 1367 C CA . GLY A 1 164 ? -3.375 9.239 14.254 1.00 95.38 164 GLY A CA 1
ATOM 1368 C C . GLY A 1 164 ? -4.691 9.485 14.990 1.00 95.38 164 GLY A C 1
ATOM 1369 O O . GLY A 1 164 ? -5.746 8.996 14.585 1.00 95.38 164 GLY A O 1
ATOM 1370 N N . LYS A 1 165 ? -4.658 10.263 16.078 1.00 95.38 165 LYS A N 1
ATOM 1371 C CA . LYS A 1 165 ? -5.875 10.747 16.751 1.00 95.38 165 LYS A CA 1
ATOM 1372 C C . LYS A 1 165 ? -5.793 12.234 17.044 1.00 95.38 165 LYS A C 1
ATOM 1374 O O . LYS A 1 165 ? -4.743 12.748 17.413 1.00 95.38 165 LYS A O 1
ATOM 1379 N N . GLY A 1 166 ? -6.922 12.927 16.941 1.00 94.81 166 GLY A N 1
ATOM 1380 C CA . GLY A 1 166 ? -6.960 14.363 17.178 1.00 94.81 166 GLY A CA 1
ATOM 1381 C C . GLY A 1 166 ? -8.363 14.959 17.151 1.00 94.81 166 GLY A C 1
ATOM 1382 O O . GLY A 1 166 ? -9.319 14.285 16.762 1.00 94.81 166 GLY A O 1
ATOM 1383 N N . PRO A 1 167 ? -8.525 16.221 17.587 1.00 93.44 167 PRO A N 1
ATOM 1384 C CA . PRO A 1 167 ? -9.808 16.922 17.539 1.00 93.44 167 PRO A CA 1
ATOM 1385 C C . PRO A 1 167 ? -10.308 17.211 16.116 1.00 93.44 167 PRO A C 1
ATOM 1387 O O . PRO A 1 167 ? -11.493 17.491 15.943 1.00 93.44 167 PRO A O 1
ATOM 1390 N N . ASN A 1 168 ? -9.429 17.201 15.112 1.00 92.00 168 ASN A N 1
ATOM 1391 C CA . ASN A 1 168 ? -9.765 17.383 13.701 1.00 92.00 168 ASN A CA 1
ATOM 1392 C C . ASN A 1 168 ? -8.683 16.743 12.812 1.00 92.00 168 ASN A C 1
ATOM 1394 O O . ASN A 1 168 ? -7.678 16.256 13.314 1.00 92.00 168 ASN A O 1
ATOM 1398 N N . TRP A 1 169 ? -8.896 16.740 11.495 1.00 89.88 169 TRP A N 1
ATOM 1399 C CA . TRP A 1 169 ? -7.989 16.094 10.539 1.00 89.88 169 TRP A CA 1
ATOM 1400 C C . TRP A 1 169 ? -6.605 16.761 10.438 1.00 89.88 169 TRP A C 1
ATOM 1402 O O . TRP A 1 169 ? -5.618 16.084 10.193 1.00 89.88 169 TRP A O 1
ATOM 1412 N N . TYR A 1 170 ? -6.514 18.078 10.660 1.00 91.12 170 TYR A N 1
ATOM 1413 C CA . TYR A 1 170 ? -5.246 18.814 10.592 1.00 91.12 170 TYR A CA 1
ATOM 1414 C C . TYR A 1 170 ? -4.388 18.643 11.8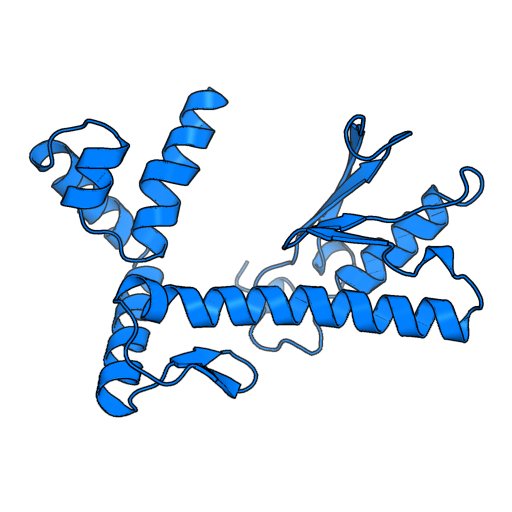55 1.00 91.12 170 TYR A C 1
ATOM 1416 O O . TYR A 1 170 ? -3.162 18.645 11.778 1.00 91.12 170 TYR A O 1
ATOM 1424 N N . ASP A 1 171 ? -5.030 18.528 13.015 1.00 93.94 171 ASP A N 1
ATOM 1425 C CA . ASP A 1 171 ? -4.389 18.483 14.328 1.00 93.94 171 ASP A CA 1
ATOM 1426 C C . ASP A 1 171 ? -4.510 17.073 14.914 1.00 93.94 171 ASP A C 1
ATOM 1428 O O . ASP A 1 171 ? -5.406 16.808 15.713 1.00 93.94 171 ASP A O 1
ATOM 1432 N N . GLN A 1 172 ? -3.656 16.155 14.453 1.00 92.50 172 GLN A N 1
ATOM 1433 C CA . GLN A 1 172 ? -3.578 14.777 14.942 1.00 92.50 172 GLN A CA 1
ATOM 1434 C C . GLN A 1 172 ? -2.191 14.453 15.497 1.00 92.50 172 GLN A C 1
ATOM 1436 O O . GLN A 1 172 ? -1.171 14.914 14.983 1.00 92.50 172 GLN A O 1
ATOM 1441 N N . GLU A 1 173 ? -2.165 13.605 16.519 1.00 94.25 173 GLU A N 1
ATOM 1442 C CA . GLU A 1 173 ? -0.954 12.998 17.062 1.00 94.25 173 GLU A CA 1
ATOM 1443 C C . GLU A 1 173 ? -0.922 11.513 16.691 1.00 94.25 173 GLU A C 1
ATOM 1445 O O . GLU A 1 173 ? -1.921 10.805 16.848 1.00 94.25 173 GLU A O 1
ATOM 1450 N N . GLU A 1 174 ? 0.225 11.045 16.200 1.00 93.94 174 GLU A N 1
ATOM 1451 C CA . GLU A 1 174 ? 0.486 9.621 15.981 1.00 93.94 174 GLU A CA 1
ATOM 1452 C C . GLU A 1 174 ? 0.513 8.904 17.334 1.00 93.94 174 GLU A C 1
ATOM 1454 O O . GLU A 1 174 ? 1.207 9.330 18.262 1.00 93.94 174 GLU A O 1
ATOM 1459 N N . VAL A 1 175 ? -0.264 7.832 17.462 1.00 94.00 175 VAL A N 1
ATOM 1460 C CA . VAL A 1 175 ? -0.430 7.118 18.736 1.00 94.00 175 VAL A CA 1
ATOM 1461 C C . VAL A 1 175 ? 0.072 5.695 18.713 1.00 94.00 175 VAL A C 1
ATOM 1463 O O . VAL A 1 175 ? 0.504 5.191 19.750 1.00 94.00 175 VAL A O 1
ATOM 1466 N N . SER A 1 176 ? 0.009 5.041 17.562 1.00 94.25 176 SER A N 1
ATOM 1467 C CA . SER A 1 176 ? 0.452 3.665 17.417 1.00 94.25 176 SER A CA 1
ATOM 1468 C C . SER A 1 176 ? 0.716 3.324 15.958 1.00 94.25 176 SER A C 1
ATOM 1470 O O . SER A 1 176 ? 0.160 3.920 15.036 1.00 94.25 176 SER A O 1
ATOM 1472 N N . THR A 1 177 ? 1.554 2.310 15.778 1.00 96.62 177 THR A N 1
ATOM 1473 C CA . THR A 1 177 ? 1.765 1.618 14.511 1.00 96.62 177 THR A CA 1
ATOM 1474 C C . THR A 1 177 ? 1.505 0.141 14.768 1.00 96.62 177 THR A C 1
ATOM 1476 O O . THR A 1 177 ? 2.062 -0.412 15.719 1.00 96.62 177 THR A O 1
ATOM 1479 N N . ILE A 1 178 ? 0.651 -0.486 13.966 1.00 95.94 178 ILE A N 1
ATOM 1480 C CA . ILE A 1 178 ? 0.257 -1.891 14.125 1.00 95.94 178 ILE A CA 1
ATOM 1481 C C . ILE A 1 178 ? 0.583 -2.637 12.836 1.00 95.94 178 ILE A C 1
ATOM 1483 O O . ILE A 1 178 ? 0.321 -2.131 11.745 1.00 95.94 178 ILE A O 1
ATOM 1487 N N . TYR A 1 179 ? 1.139 -3.840 12.961 1.00 95.62 179 TYR A N 1
ATOM 1488 C CA . TYR A 1 179 ? 1.439 -4.704 11.825 1.00 95.62 179 TYR A CA 1
ATOM 1489 C C . TYR A 1 179 ? 0.483 -5.897 11.778 1.00 95.62 179 TYR A C 1
ATOM 1491 O O . TYR A 1 179 ? 0.091 -6.444 12.810 1.00 95.62 179 TYR A O 1
ATOM 1499 N N . SER A 1 180 ? 0.107 -6.326 10.574 1.00 95.25 180 SER A N 1
ATOM 1500 C CA . SER A 1 180 ? -0.848 -7.427 10.379 1.00 95.25 180 SER A CA 1
ATOM 1501 C C . SER A 1 180 ? -0.363 -8.757 10.968 1.00 95.25 180 SER A C 1
ATOM 1503 O O . SER A 1 180 ? -1.155 -9.589 11.400 1.00 95.25 180 SER A O 1
ATOM 1505 N N . ASP A 1 181 ? 0.945 -8.980 11.011 1.00 93.75 181 ASP A N 1
ATOM 1506 C CA . ASP A 1 181 ? 1.551 -10.185 11.573 1.00 93.75 181 ASP A CA 1
ATOM 1507 C C . ASP A 1 181 ? 1.656 -10.175 13.105 1.00 93.75 181 ASP A C 1
ATOM 1509 O O . ASP A 1 181 ? 1.594 -11.243 13.714 1.00 93.75 181 ASP A O 1
ATOM 1513 N N . ASP A 1 182 ? 1.724 -9.002 13.739 1.00 93.12 182 ASP A N 1
ATOM 1514 C CA . ASP A 1 182 ? 1.579 -8.866 15.193 1.00 93.12 182 ASP A CA 1
ATOM 1515 C C . ASP A 1 182 ? 0.169 -9.293 15.647 1.00 93.12 182 ASP A C 1
ATOM 1517 O O . ASP A 1 182 ? -0.006 -9.794 16.758 1.00 93.12 182 ASP A O 1
ATOM 1521 N N . LEU A 1 183 ? -0.823 -9.170 14.755 1.00 92.62 183 LEU A N 1
ATOM 1522 C CA . LEU A 1 183 ? -2.196 -9.655 14.936 1.00 92.62 183 LEU A CA 1
ATOM 1523 C C . LEU A 1 183 ? -2.400 -11.110 14.473 1.00 92.62 183 LEU A C 1
ATOM 1525 O O . LEU A 1 183 ? -3.505 -11.643 14.568 1.00 92.62 183 LEU A O 1
ATOM 1529 N N . GLY A 1 184 ? -1.357 -11.766 13.952 1.00 91.19 184 GLY A N 1
ATOM 1530 C CA . GLY A 1 184 ? -1.440 -13.124 13.410 1.00 91.19 184 GLY A CA 1
ATOM 1531 C C . GLY A 1 184 ? -2.208 -13.247 12.087 1.00 91.19 184 GLY A C 1
ATOM 1532 O O . GLY A 1 184 ? -2.515 -14.365 11.679 1.00 91.19 184 GLY A O 1
ATOM 1533 N N . LEU A 1 185 ? -2.496 -12.131 11.406 1.00 91.56 185 LEU A N 1
ATOM 1534 C CA . LEU A 1 185 ? -3.216 -12.093 10.123 1.00 91.56 185 LEU A CA 1
ATOM 1535 C C . LEU A 1 185 ? -2.316 -12.451 8.934 1.00 91.56 185 LEU A C 1
ATOM 1537 O O . LEU A 1 185 ? -2.802 -12.790 7.859 1.00 91.56 185 LEU A O 1
ATOM 1541 N N . LEU A 1 186 ? -0.995 -12.414 9.132 1.00 89.12 186 LEU A N 1
ATOM 1542 C CA . LEU A 1 186 ? -0.014 -12.846 8.145 1.00 89.12 186 LEU A CA 1
ATOM 1543 C C . LEU A 1 186 ? 1.097 -13.671 8.807 1.00 89.12 186 LEU A C 1
ATOM 1545 O O . LEU A 1 186 ? 1.689 -13.267 9.807 1.00 89.12 186 LEU A O 1
ATOM 1549 N N . ASP A 1 187 ? 1.409 -14.836 8.237 1.00 81.81 187 ASP A N 1
ATOM 1550 C CA . ASP A 1 187 ? 2.473 -15.706 8.748 1.00 81.81 187 ASP A CA 1
ATOM 1551 C C . ASP A 1 187 ? 3.850 -15.232 8.259 1.00 81.81 187 ASP A C 1
ATOM 1553 O O . ASP A 1 187 ? 4.224 -15.464 7.103 1.00 81.81 187 ASP A O 1
ATOM 1557 N N . ARG A 1 188 ? 4.643 -14.628 9.159 1.00 74.81 188 ARG A N 1
ATOM 1558 C CA . ARG A 1 188 ? 6.022 -14.175 8.880 1.00 74.81 188 ARG A CA 1
ATOM 1559 C C . ARG A 1 188 ? 6.889 -15.262 8.239 1.00 74.81 188 ARG A C 1
ATOM 1561 O O . ARG A 1 188 ? 7.656 -14.964 7.328 1.00 74.81 188 ARG A O 1
ATOM 1568 N N . LYS A 1 189 ? 6.725 -16.534 8.629 1.00 72.12 189 LYS A N 1
ATOM 1569 C CA . LYS A 1 189 ? 7.542 -17.642 8.098 1.00 72.12 189 LYS A CA 1
ATOM 1570 C C . LYS A 1 189 ? 7.270 -17.916 6.621 1.00 72.12 189 LYS A C 1
ATOM 1572 O O . LYS A 1 189 ? 8.148 -18.413 5.921 1.00 72.12 189 LYS A O 1
ATOM 1577 N N . LYS A 1 190 ? 6.065 -17.596 6.140 1.00 68.50 190 LYS A N 1
ATOM 1578 C CA . LYS A 1 190 ? 5.706 -17.682 4.715 1.00 68.50 190 LYS A CA 1
ATOM 1579 C C . LYS A 1 190 ? 6.156 -16.457 3.920 1.00 68.50 190 LYS A C 1
ATOM 1581 O O . LYS A 1 190 ? 6.236 -16.533 2.700 1.00 68.50 190 LYS A O 1
ATOM 1586 N N . CYS A 1 191 ? 6.480 -15.363 4.605 1.00 63.88 191 CYS A N 1
ATOM 1587 C CA . CYS A 1 191 ? 6.874 -14.088 4.010 1.00 63.88 191 CYS A CA 1
ATOM 1588 C C . CYS A 1 191 ? 8.379 -13.996 3.694 1.00 63.88 191 CYS A C 1
ATOM 1590 O O . CYS A 1 191 ? 8.829 -13.007 3.126 1.00 63.88 191 CYS A O 1
ATOM 1592 N N . GLY A 1 192 ? 9.166 -15.027 4.029 1.00 59.81 192 GLY A N 1
ATOM 1593 C CA . GLY A 1 192 ? 10.606 -15.054 3.751 1.00 59.81 192 GLY A CA 1
ATOM 1594 C C . GLY A 1 192 ? 11.441 -14.132 4.648 1.00 59.81 192 GLY A C 1
ATOM 1595 O O . GLY A 1 192 ? 12.571 -13.814 4.275 1.00 59.81 192 GLY A O 1
ATOM 1596 N N . PHE A 1 193 ? 10.889 -13.730 5.800 1.00 52.06 193 PHE A N 1
ATOM 1597 C CA . PHE A 1 193 ? 11.575 -13.003 6.872 1.00 52.06 193 PHE A CA 1
ATOM 1598 C C . PHE A 1 193 ? 11.942 -13.930 8.036 1.00 52.06 193 PHE A C 1
ATOM 1600 O O . PHE A 1 193 ? 11.165 -14.873 8.324 1.00 52.06 193 PHE A O 1
#

Nearest PDB structures (foldseek):
  8oo6-assembly1_A  TM=9.091E-01  e=1.294E-05  Escherichia coli 'BL21-Gold(DE3)pLysS AG'
  2xy7-assembly1_A  TM=8.338E-01  e=7.403E-06  Geobacillus stearothermophilus
  8efc-assembly1_A  TM=8.171E-01  e=9.786E-06  Lates calcarifer
  4ez6-assembly1_A  TM=8.611E-01  e=1.529E-05  Geobacillus kaustophilus HTA426
  4xvk-assembly1_A  TM=8.595E-01  e=4.603E-04  Homo sapiens

Solvent-accessible surface area (backbone atoms only — not comparable to full-atom values): 11097 Å² total; per-residue (Å²): 108,71,68,58,52,51,47,45,43,66,39,45,49,49,36,54,73,34,61,51,50,65,64,55,37,19,65,65,65,74,42,64,47,81,71,43,52,63,52,52,55,48,52,45,67,78,36,49,69,57,56,50,48,50,50,51,38,50,53,47,27,74,76,68,55,34,44,62,22,90,90,66,55,70,54,72,64,97,72,54,79,34,49,50,49,38,48,34,54,53,46,48,54,49,50,52,49,50,50,22,50,48,54,28,40,51,51,11,63,78,69,70,42,64,50,50,34,69,76,42,76,61,90,91,44,75,38,68,67,64,59,84,91,48,39,71,65,52,50,54,51,50,51,54,52,52,41,64,43,83,90,42,87,82,66,53,66,71,52,76,46,78,41,68,52,57,96,45,91,88,56,53,45,81,74,52,74,49,45,17,42,84,73,66,56,38,65,54,78,81,40,79,104

pLDDT: mean 92.95, std 6.12, range [52.06, 98.12]

Foldseek 3Di:
DVVVVVLCVPLPVVCLLLPHDLVSSCVSVVNDSVVCVVVSVVVCVVVVVSVVLLVVLVVCCVVPQWAAAPVGDIDHDDDDSSCSRCVNVLVVQVVLQVQLQVQLVVCCVVVVPVQSHFPDDDRNDTDGDDPPVCVVVSVVVSVQSSQQCPVPPVPLDWDKDFDWDDPDPVDTDTDDIDTSVVVVNHDNVSSVD

Radius of gyration: 19.91 Å; Cα contacts (8 Å, |Δi|>4): 204; chains: 1; bounding box: 52×37×51 Å

InterPro domains:
  IPR001098 DNA-directed DNA polymerase, family A, palm domain [PF00476] (5-171)
  IPR001098 DNA-directed DNA polymerase, family A, palm domain [SM00482] (1-134)
  IPR002298 DNA polymerase A [PTHR10133] (13-173)
  IPR043502 DNA/RNA polymerase superfamily [SSF56672] (4-172)